Protein AF-A0A645HUM2-F1 (afdb_monomer_lite)

Foldseek 3Di:
DVVVVVVVVVLQVLLCVVLVHPVSSVVQCVVLVHPVRSLLVSQCVPVNDVRSVVSVCVVVVVVVVVVVVVLVVVLVVVCVVVVNDPPDVVSSCVSSVVSVVVVVVCVPDDVVVVVLVVVLVVLVVLLVVLLVQLLVCLLVVHPSCVSLVVSLVSQLVSQLCQCCPPVHVVDDPVPSNVVSNVRSVVSSVVSVVVSVVSVVVVVVVVVVVVVVVVVVVVD

Secondary structure (DSSP, 8-state):
-HHHHHHHHHHHHHHHHHTSSHHHHHHHHHHTTSHHHHHHHHHHHHHHHHHHHHHHHHHHHHHHHHHHHHHHHHHHHHHHHTT---SSHHHHHHHHHHHHHHHHHHTTS-HHHHHHHHHHHHHHHHHHHHHHHHHHHHHTTS-THHHHHHHHHHHHHHHHHHHHSTTTT---HHHHHHHHHHHHHHHHHHHHHHHHHHHHHHHHHHHHHHHHHHHHTT-

Sequence (219 aa):
MVSEGIIALIWAAAGVAFYKSTGGLQEAIKTFGGQGGVVYDICSTLLGKAGAVIAMIGVIACPISSADTAYRSARLTIADAIKLDQKPIKNRLIITIPLLGIGAALTQVDVTVIWRYFSWSNQTLAMISLWVAAVYLSSKKGKYFIAAIPATFMSAVSCTYILMAPEGFKLSAAISYPVGIIFAIACFAAFMLVGRKREVANEETPQYAKNNNSKAAAQ

Organism: NCBI:txid1076179

Structure (mmCIF, N/CA/C/O backbone):
data_AF-A0A645HUM2-F1
#
_entry.id   AF-A0A645HUM2-F1
#
loop_
_atom_site.group_PDB
_atom_site.id
_atom_site.type_symbol
_atom_site.label_atom_id
_atom_site.label_alt_id
_atom_site.label_comp_id
_atom_site.label_asym_id
_atom_site.label_entity_id
_atom_site.label_seq_id
_atom_site.pdbx_PDB_ins_code
_atom_site.Cartn_x
_atom_site.Cartn_y
_atom_site.Cartn_z
_atom_site.occupancy
_atom_site.B_iso_or_equiv
_atom_site.auth_seq_id
_atom_site.auth_comp_id
_atom_site.auth_asym_id
_atom_site.auth_atom_id
_atom_site.pdbx_PDB_model_num
ATOM 1 N N . MET A 1 1 ? -0.563 11.096 0.465 1.00 60.28 1 MET A N 1
ATOM 2 C CA . MET A 1 1 ? -1.505 10.375 -0.420 1.00 60.28 1 MET A CA 1
ATOM 3 C C . MET A 1 1 ? -2.057 11.244 -1.548 1.00 60.28 1 MET A C 1
ATOM 5 O O . MET A 1 1 ? -1.711 10.969 -2.685 1.00 60.28 1 MET A O 1
ATOM 9 N N . VAL A 1 2 ? -2.833 12.315 -1.305 1.00 68.00 2 VAL A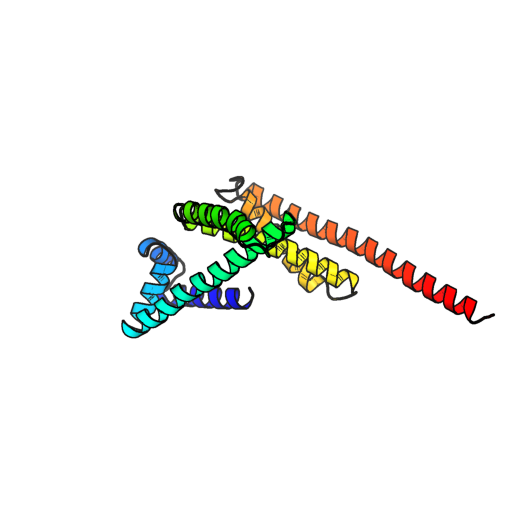 N 1
ATOM 10 C CA . VAL A 1 2 ? -3.344 13.163 -2.417 1.00 68.00 2 VAL A CA 1
ATOM 11 C C . VAL A 1 2 ? -2.206 13.839 -3.199 1.00 68.00 2 VAL A C 1
ATOM 13 O O . VAL A 1 2 ? -2.156 13.727 -4.420 1.00 68.00 2 VAL A O 1
ATOM 16 N N . SER A 1 3 ? -1.239 14.455 -2.511 1.00 72.12 3 SER A N 1
ATOM 17 C CA . SER A 1 3 ? -0.076 15.083 -3.161 1.00 72.12 3 SER A CA 1
ATOM 18 C C . SER A 1 3 ? 0.808 14.080 -3.910 1.00 72.12 3 SER A C 1
ATOM 20 O O . SER A 1 3 ? 1.307 14.388 -4.984 1.00 72.12 3 SER A O 1
ATOM 22 N N . GLU A 1 4 ? 0.959 12.861 -3.388 1.00 70.50 4 GLU A N 1
ATOM 23 C CA . GLU A 1 4 ? 1.708 11.782 -4.053 1.00 70.50 4 GLU A CA 1
ATOM 24 C C . GLU A 1 4 ? 1.005 11.324 -5.334 1.00 70.50 4 GLU A C 1
ATOM 26 O O . GLU A 1 4 ? 1.668 11.087 -6.337 1.00 70.50 4 GLU A O 1
ATOM 31 N N . GLY A 1 5 ? -0.332 11.263 -5.330 1.00 76.94 5 GLY A N 1
ATOM 32 C CA . GLY A 1 5 ? -1.122 10.977 -6.527 1.00 76.94 5 GLY A CA 1
ATOM 33 C C . GLY A 1 5 ? -0.941 12.042 -7.610 1.00 76.94 5 GLY A C 1
ATOM 34 O O . GLY A 1 5 ? -0.736 11.705 -8.771 1.00 76.94 5 GLY A O 1
ATOM 35 N N . ILE A 1 6 ? -0.932 13.323 -7.232 1.00 85.56 6 ILE A N 1
ATOM 36 C CA . ILE A 1 6 ? -0.661 14.427 -8.167 1.00 85.56 6 ILE A CA 1
ATOM 37 C C . ILE A 1 6 ? 0.760 14.315 -8.737 1.00 85.56 6 ILE A C 1
ATOM 39 O O . ILE A 1 6 ? 0.939 14.389 -9.950 1.00 85.56 6 ILE A O 1
ATOM 43 N N . ILE A 1 7 ? 1.762 14.076 -7.886 1.00 84.50 7 ILE A N 1
ATOM 44 C CA . ILE A 1 7 ? 3.157 13.893 -8.316 1.00 84.50 7 ILE A CA 1
ATOM 45 C C . ILE A 1 7 ? 3.283 12.690 -9.264 1.00 84.50 7 ILE A C 1
ATOM 47 O O . ILE A 1 7 ? 3.953 12.793 -10.290 1.00 84.50 7 ILE A O 1
ATOM 51 N N . ALA A 1 8 ? 2.608 11.575 -8.975 1.00 85.88 8 ALA A N 1
ATOM 52 C CA . ALA A 1 8 ? 2.603 10.395 -9.836 1.00 85.88 8 ALA A CA 1
ATOM 53 C C . ALA A 1 8 ? 1.979 10.681 -11.212 1.00 85.88 8 ALA A C 1
ATOM 55 O O . ALA A 1 8 ? 2.523 10.249 -12.227 1.00 85.88 8 ALA A O 1
ATOM 56 N N . LEU A 1 9 ? 0.880 11.442 -11.263 1.00 88.75 9 LEU A N 1
ATOM 57 C CA . LEU A 1 9 ? 0.255 11.860 -12.523 1.00 88.75 9 LEU A CA 1
ATOM 58 C C . LEU A 1 9 ? 1.168 12.784 -13.337 1.00 88.75 9 LEU A C 1
ATOM 60 O O . LEU A 1 9 ? 1.261 12.620 -14.551 1.00 88.75 9 LEU A O 1
ATOM 64 N N . ILE A 1 10 ? 1.883 13.705 -12.683 1.00 89.62 10 ILE A N 1
ATOM 65 C CA . ILE A 1 10 ? 2.876 14.569 -13.340 1.00 89.62 10 ILE A CA 1
ATOM 66 C C . ILE A 1 10 ? 4.006 13.726 -13.941 1.00 89.62 10 ILE A C 1
ATOM 68 O O . ILE A 1 10 ? 4.356 13.920 -15.102 1.00 89.62 10 ILE A O 1
ATOM 72 N N . TRP A 1 11 ? 4.542 12.756 -13.195 1.00 87.19 11 TRP A N 1
ATOM 73 C CA . TRP A 1 11 ? 5.589 11.857 -13.692 1.00 87.19 11 TRP A CA 1
ATOM 74 C C . TRP A 1 11 ? 5.117 10.967 -14.840 1.00 87.19 11 TRP A C 1
ATOM 76 O O . TRP A 1 11 ? 5.845 10.783 -15.814 1.00 87.19 11 TRP A O 1
ATOM 86 N N . ALA A 1 12 ? 3.891 10.448 -14.763 1.00 87.88 12 ALA A N 1
ATOM 87 C CA . ALA A 1 12 ? 3.297 9.686 -15.853 1.00 87.88 12 ALA A CA 1
ATOM 88 C C . ALA A 1 12 ? 3.143 10.550 -17.115 1.00 87.88 12 ALA A C 1
ATOM 90 O O . ALA A 1 12 ? 3.530 10.123 -18.201 1.00 87.88 12 ALA A O 1
ATOM 91 N N . ALA A 1 13 ? 2.646 11.783 -16.973 1.00 88.75 13 ALA A N 1
ATOM 92 C CA . ALA A 1 13 ? 2.516 12.724 -18.081 1.00 88.75 13 ALA A CA 1
ATOM 93 C C . ALA A 1 13 ? 3.879 13.098 -18.684 1.00 88.75 13 ALA A C 1
ATOM 95 O O . ALA A 1 13 ? 4.027 13.082 -19.904 1.00 88.75 13 ALA A O 1
ATOM 96 N N . ALA A 1 14 ? 4.886 13.363 -17.846 1.00 86.81 14 ALA A N 1
ATOM 97 C CA . ALA A 1 14 ? 6.249 13.651 -18.286 1.00 86.81 14 ALA A CA 1
ATOM 98 C C . ALA A 1 14 ? 6.851 12.476 -19.068 1.00 86.81 14 ALA A C 1
ATOM 100 O O . ALA A 1 14 ? 7.391 12.678 -20.153 1.00 86.81 14 ALA A O 1
ATOM 101 N N . GLY A 1 15 ? 6.696 11.246 -18.569 1.00 87.88 15 GLY A N 1
ATOM 102 C CA . GLY A 1 15 ? 7.156 10.043 -19.259 1.00 87.88 15 GLY A CA 1
ATOM 103 C C . GLY A 1 15 ? 6.473 9.840 -20.613 1.00 87.88 15 GLY A C 1
ATOM 104 O O . GLY A 1 15 ? 7.145 9.617 -21.616 1.00 87.88 15 GLY A O 1
ATOM 105 N N . VAL A 1 16 ? 5.145 9.969 -20.680 1.00 89.19 16 VAL A N 1
ATOM 106 C CA . VAL A 1 16 ? 4.401 9.814 -21.945 1.00 89.19 16 VAL A CA 1
ATOM 107 C C . VAL A 1 16 ? 4.754 10.915 -22.949 1.00 89.19 16 VAL A C 1
ATOM 109 O O . VAL A 1 16 ? 4.883 10.628 -24.137 1.00 89.19 16 VAL A O 1
ATOM 112 N N . ALA A 1 17 ? 4.950 12.154 -22.492 1.00 89.00 17 ALA A N 1
ATOM 113 C CA . ALA A 1 17 ? 5.377 13.257 -23.350 1.00 89.00 17 ALA A CA 1
ATOM 114 C C . ALA A 1 17 ? 6.806 13.052 -23.881 1.00 89.00 17 ALA A C 1
ATOM 116 O O . ALA A 1 17 ? 7.058 13.265 -25.066 1.00 89.00 17 ALA A O 1
ATOM 117 N N . PHE A 1 18 ? 7.725 12.590 -23.028 1.00 89.75 18 PHE A N 1
ATOM 118 C CA . PHE A 1 18 ? 9.126 12.362 -23.383 1.00 89.75 18 PHE A CA 1
ATOM 119 C C . PHE A 1 18 ? 9.294 11.187 -24.360 1.00 89.75 18 PHE A C 1
ATOM 121 O O . PHE A 1 18 ? 9.953 11.327 -25.390 1.00 89.75 18 PHE A O 1
ATOM 128 N N . TYR A 1 19 ? 8.623 10.058 -24.107 1.00 91.00 19 TYR A N 1
ATOM 129 C CA . TYR A 1 19 ? 8.674 8.867 -24.971 1.00 91.00 19 TYR A CA 1
ATOM 130 C C . TYR A 1 19 ? 7.580 8.831 -26.052 1.00 91.00 19 TYR A C 1
ATOM 132 O O . TYR A 1 19 ? 7.379 7.804 -26.703 1.00 91.00 19 TYR A O 1
ATOM 140 N N . LYS A 1 20 ? 6.874 9.950 -26.267 1.00 87.69 20 LYS A N 1
ATOM 141 C CA . LYS A 1 20 ? 5.877 10.198 -27.332 1.00 87.69 20 LYS A CA 1
ATOM 142 C C . LYS A 1 20 ? 4.639 9.291 -27.348 1.00 87.69 20 LYS A C 1
ATOM 144 O O . LYS A 1 20 ? 3.746 9.504 -28.164 1.00 87.69 20 LYS A O 1
ATOM 149 N N . SER A 1 21 ? 4.564 8.275 -26.496 1.00 87.50 21 SER A N 1
ATOM 150 C CA . SER A 1 21 ? 3.409 7.389 -26.368 1.00 87.50 21 SER A CA 1
ATOM 151 C C . SER A 1 21 ? 3.453 6.604 -25.059 1.00 87.50 21 SER A C 1
ATOM 153 O O . SER A 1 21 ? 4.497 6.467 -24.417 1.00 87.50 21 SER A O 1
ATOM 155 N N . THR A 1 22 ? 2.311 6.033 -24.680 1.00 84.50 22 THR A N 1
ATOM 156 C CA . THR A 1 22 ? 2.220 5.087 -23.559 1.00 84.50 22 THR A CA 1
ATOM 157 C C . THR A 1 22 ? 3.032 3.816 -23.816 1.00 84.50 22 THR A C 1
ATOM 159 O O . THR A 1 22 ? 3.675 3.312 -22.898 1.00 84.50 22 THR A O 1
ATOM 162 N N . GLY A 1 23 ? 3.059 3.336 -25.066 1.00 88.06 23 GLY A N 1
ATOM 163 C CA . GLY A 1 23 ? 3.887 2.201 -25.483 1.00 88.06 23 GLY A CA 1
ATOM 164 C C . GLY A 1 23 ? 5.382 2.490 -25.343 1.00 88.06 23 GLY A C 1
ATOM 165 O O . GLY A 1 23 ? 6.102 1.689 -24.755 1.00 88.06 23 GLY A O 1
ATOM 166 N N . GLY A 1 24 ? 5.822 3.676 -25.776 1.00 88.25 24 GLY A N 1
ATOM 167 C CA . GLY A 1 24 ? 7.211 4.123 -25.647 1.00 88.25 24 GLY A CA 1
ATOM 168 C C . GLY A 1 24 ? 7.668 4.224 -24.191 1.00 88.25 24 GLY A C 1
ATOM 169 O O . GLY A 1 24 ? 8.758 3.771 -23.858 1.00 88.25 24 GLY A O 1
ATOM 170 N N . LEU A 1 25 ? 6.811 4.727 -23.293 1.00 87.44 25 LEU A N 1
ATOM 171 C CA . LEU A 1 25 ? 7.101 4.725 -21.855 1.00 87.44 25 LEU A CA 1
ATOM 172 C C . LEU A 1 25 ? 7.223 3.297 -21.304 1.00 87.44 25 LEU A C 1
ATOM 174 O O . LEU A 1 25 ? 8.112 3.011 -20.505 1.00 87.44 25 LEU A O 1
ATOM 178 N N . GLN A 1 26 ? 6.338 2.387 -21.713 1.00 87.12 26 GLN A N 1
ATOM 179 C CA . GLN A 1 26 ? 6.375 1.006 -21.235 1.00 87.12 26 GLN A CA 1
ATOM 180 C C . GLN A 1 26 ? 7.615 0.250 -21.730 1.00 87.12 26 GLN A C 1
ATOM 182 O O . GLN A 1 26 ? 8.159 -0.578 -20.997 1.00 87.12 26 GLN A O 1
ATOM 187 N N . GLU A 1 27 ? 8.078 0.544 -22.942 1.00 89.94 27 GLU A N 1
ATOM 188 C CA . GLU A 1 27 ? 9.338 0.034 -23.475 1.00 89.94 27 GLU A CA 1
ATOM 189 C C . GLU A 1 27 ? 10.539 0.616 -22.726 1.00 89.94 27 GLU A C 1
ATOM 191 O O . GLU A 1 27 ? 11.386 -0.144 -22.264 1.00 89.94 27 GLU A O 1
ATOM 196 N N . ALA A 1 28 ? 10.555 1.927 -22.472 1.00 88.00 28 ALA A N 1
ATOM 197 C CA . ALA A 1 28 ? 11.591 2.572 -21.669 1.00 88.00 28 ALA A CA 1
ATOM 198 C C . ALA A 1 28 ? 11.697 1.964 -20.259 1.00 88.00 28 ALA A C 1
ATOM 200 O O . ALA A 1 28 ? 12.795 1.656 -19.803 1.00 88.00 28 ALA A O 1
ATOM 201 N N . ILE A 1 29 ? 10.571 1.698 -19.585 1.00 87.94 29 ILE A N 1
ATOM 202 C CA . ILE A 1 29 ? 10.566 1.033 -18.268 1.00 87.94 29 ILE A CA 1
ATOM 203 C C . ILE A 1 29 ? 11.246 -0.342 -18.332 1.00 87.94 29 ILE A C 1
ATOM 205 O O . ILE A 1 29 ? 11.947 -0.710 -17.390 1.00 87.94 29 ILE A O 1
ATOM 209 N N . LYS A 1 30 ? 11.067 -1.102 -19.418 1.00 86.38 30 LYS A N 1
ATOM 210 C CA . LYS A 1 30 ? 11.739 -2.399 -19.595 1.00 86.38 30 LYS A CA 1
ATOM 211 C C . LYS A 1 30 ? 13.231 -2.222 -19.868 1.00 86.38 30 LYS A C 1
ATOM 213 O O . LYS A 1 30 ? 14.039 -2.882 -19.225 1.00 86.38 30 LYS A O 1
ATOM 218 N N . THR A 1 31 ? 13.586 -1.320 -20.780 1.00 88.69 31 THR A N 1
ATOM 219 C CA . THR A 1 31 ? 14.973 -1.076 -21.203 1.00 88.69 31 THR A CA 1
ATOM 220 C C . THR A 1 31 ? 15.836 -0.532 -20.068 1.00 88.69 31 THR A C 1
ATOM 222 O O . THR A 1 31 ? 16.968 -0.970 -19.891 1.00 88.69 31 THR A O 1
ATOM 225 N N . PHE A 1 32 ? 15.295 0.380 -19.258 1.00 85.75 32 PHE A N 1
ATOM 226 C CA . PHE A 1 32 ? 16.015 1.016 -18.152 1.00 85.75 32 PHE A CA 1
ATOM 227 C C . PHE A 1 32 ? 15.854 0.289 -16.806 1.00 85.75 32 PHE A C 1
ATOM 229 O O . PHE A 1 32 ? 16.210 0.836 -15.764 1.00 85.75 32 PHE A O 1
ATOM 236 N N . GLY A 1 33 ? 15.327 -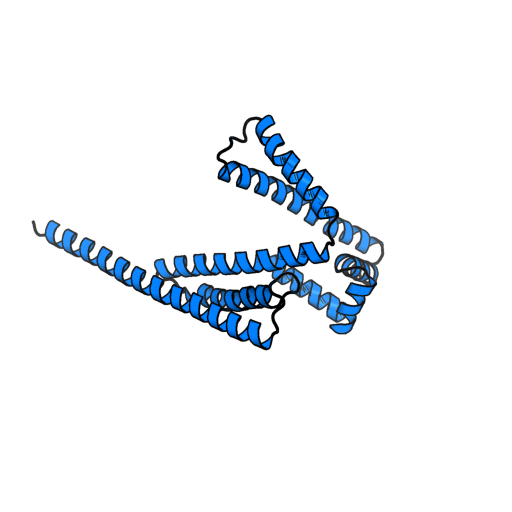0.941 -16.799 1.00 80.44 33 GLY A N 1
ATOM 237 C CA . GLY A 1 33 ? 15.269 -1.773 -15.592 1.00 80.44 33 GLY A CA 1
ATOM 238 C C . GLY A 1 33 ? 14.320 -1.256 -14.505 1.00 80.44 33 GLY A C 1
ATOM 239 O O . GLY A 1 33 ? 14.534 -1.516 -13.323 1.00 80.44 33 GLY A O 1
ATOM 240 N N . GLY A 1 34 ? 13.271 -0.521 -14.882 1.00 83.25 34 GLY A N 1
ATOM 241 C CA . GLY A 1 34 ? 12.232 -0.032 -13.977 1.00 83.25 34 GLY A CA 1
ATOM 242 C C . GLY A 1 34 ? 12.054 1.486 -13.980 1.00 83.25 34 GLY 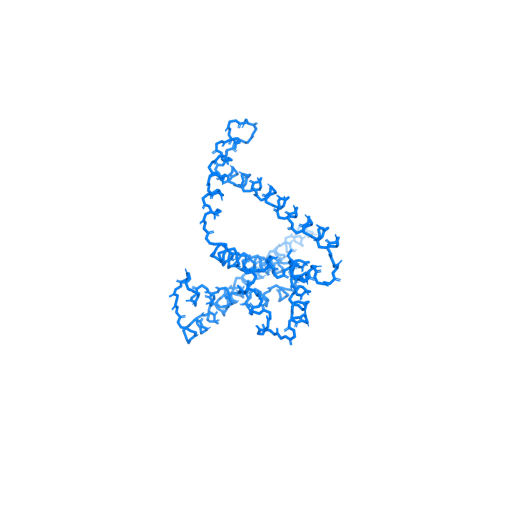A C 1
ATOM 243 O O . GLY A 1 34 ? 12.672 2.230 -14.740 1.00 83.25 34 GLY A O 1
ATOM 244 N N . GLN A 1 35 ? 11.177 1.965 -13.095 1.00 82.88 35 GLN A N 1
ATOM 245 C CA . GLN A 1 35 ? 10.806 3.384 -13.015 1.00 82.88 35 GLN A CA 1
ATOM 246 C C . GLN A 1 35 ? 11.999 4.279 -12.646 1.00 82.88 35 GLN A C 1
ATOM 248 O O . GLN A 1 35 ? 12.111 5.386 -13.163 1.00 82.88 35 GLN A O 1
ATOM 253 N N . GLY A 1 36 ? 12.909 3.799 -11.789 1.00 82.62 36 GLY A N 1
ATOM 254 C CA . GLY A 1 36 ? 14.091 4.561 -11.372 1.00 82.62 36 GLY A CA 1
ATOM 255 C C . GLY A 1 36 ? 15.055 4.861 -12.524 1.00 82.62 36 GLY A C 1
ATOM 256 O O . GLY A 1 36 ? 15.571 5.973 -12.612 1.00 82.62 36 GLY A O 1
ATOM 257 N N . GLY A 1 37 ? 15.249 3.910 -13.443 1.00 84.81 37 GLY A N 1
ATOM 258 C CA . GLY A 1 37 ? 16.093 4.118 -14.620 1.00 84.81 37 GLY A CA 1
ATOM 259 C C . GLY A 1 37 ? 15.475 5.094 -15.622 1.00 84.81 37 GLY A C 1
ATOM 260 O O . GLY A 1 37 ? 16.177 5.942 -16.161 1.00 84.81 37 GLY A O 1
ATOM 261 N N . VAL A 1 38 ? 14.150 5.056 -15.790 1.00 88.56 38 VAL A N 1
ATOM 262 C CA . VAL A 1 38 ? 13.416 6.044 -16.600 1.00 88.56 38 VAL A CA 1
ATOM 263 C C . VAL A 1 38 ? 13.532 7.454 -16.016 1.00 88.56 38 VAL A C 1
ATOM 265 O O . VAL A 1 38 ? 13.753 8.414 -16.748 1.00 88.56 38 VAL A O 1
ATOM 268 N N . VAL A 1 39 ? 13.422 7.593 -14.692 1.00 86.94 39 VAL A N 1
ATOM 269 C CA . VAL A 1 39 ? 13.629 8.880 -14.009 1.00 86.94 39 VAL A CA 1
ATOM 270 C C . VAL A 1 39 ? 15.039 9.408 -14.278 1.00 86.94 39 VAL A C 1
ATOM 272 O O . VAL A 1 39 ? 15.196 10.578 -14.621 1.00 86.94 39 VAL A O 1
ATOM 275 N N . TYR A 1 40 ? 16.055 8.547 -14.176 1.00 87.19 40 TYR A N 1
ATOM 276 C CA . TYR A 1 40 ? 17.436 8.921 -14.473 1.00 87.19 40 TYR A CA 1
ATOM 277 C C . TYR A 1 40 ? 17.616 9.381 -15.927 1.00 87.19 40 TYR A C 1
ATOM 279 O O . TYR A 1 40 ? 18.206 10.437 -16.160 1.00 87.19 40 TYR A O 1
ATOM 287 N N . ASP A 1 41 ? 17.072 8.636 -16.892 1.00 89.06 41 ASP A N 1
ATOM 288 C CA . ASP A 1 41 ? 17.145 8.956 -18.322 1.00 89.06 41 ASP A CA 1
ATOM 289 C C . ASP A 1 41 ? 16.519 10.325 -18.635 1.00 89.06 41 ASP A C 1
ATOM 291 O O . ASP A 1 41 ? 17.187 11.212 -19.181 1.00 89.06 41 ASP A O 1
ATOM 295 N N . ILE A 1 42 ? 15.284 10.548 -18.171 1.00 89.06 42 ILE A N 1
ATOM 296 C CA . ILE A 1 42 ? 14.565 11.820 -18.325 1.00 89.06 42 ILE A CA 1
ATOM 297 C C . ILE A 1 42 ? 15.359 12.969 -17.690 1.00 89.06 42 ILE A C 1
ATOM 299 O O . ILE A 1 42 ? 15.551 14.013 -18.318 1.00 89.06 42 ILE A O 1
ATOM 303 N N . CYS A 1 43 ? 15.856 12.796 -16.460 1.00 87.88 43 CYS A N 1
ATOM 304 C CA . CYS A 1 43 ? 16.619 13.837 -15.772 1.00 87.88 43 CYS A CA 1
ATOM 305 C C . CYS A 1 43 ? 17.950 14.147 -16.471 1.00 87.88 43 CYS A C 1
ATOM 307 O O . CYS A 1 43 ? 18.325 15.315 -16.578 1.00 87.88 43 CYS A O 1
ATOM 309 N N . SER A 1 44 ? 18.650 13.125 -16.966 1.00 87.25 44 SER A N 1
ATOM 310 C CA . SER A 1 44 ? 19.924 13.278 -17.676 1.00 87.25 44 SER A CA 1
ATOM 311 C C . SER A 1 44 ? 19.772 13.981 -19.022 1.00 87.25 44 SER A C 1
ATOM 313 O O . SER A 1 44 ? 20.599 14.830 -19.359 1.00 87.25 44 SER A O 1
ATOM 315 N N . THR A 1 45 ? 18.684 13.700 -19.741 1.00 88.25 45 THR A N 1
ATOM 316 C CA . THR A 1 45 ? 18.416 14.287 -21.057 1.00 88.25 45 THR A CA 1
ATOM 317 C C . THR A 1 45 ? 17.869 15.709 -20.950 1.00 88.25 45 THR A C 1
ATOM 319 O O . THR A 1 45 ? 18.278 16.575 -21.718 1.00 88.25 45 THR A O 1
ATOM 322 N N . LEU A 1 46 ? 16.971 15.980 -19.994 1.00 87.38 46 LEU A N 1
ATOM 323 C CA . LEU A 1 46 ? 16.328 17.295 -19.870 1.00 87.38 46 LEU A CA 1
ATOM 324 C C . LEU A 1 46 ? 17.156 18.316 -19.083 1.00 87.38 46 LEU A C 1
ATOM 326 O O . LEU A 1 46 ? 17.182 19.484 -19.461 1.00 87.38 46 LEU A O 1
ATOM 330 N N . LEU A 1 47 ? 17.808 17.910 -17.986 1.00 85.44 47 LEU A N 1
ATOM 331 C CA . LEU A 1 47 ? 18.548 18.836 -17.115 1.00 85.44 47 LEU A CA 1
ATOM 332 C C . LEU A 1 47 ? 20.074 18.777 -17.304 1.00 85.44 47 LEU A C 1
ATOM 334 O O . LEU A 1 47 ? 20.810 19.535 -16.666 1.00 85.44 47 LEU A O 1
ATOM 338 N N . GLY A 1 48 ? 20.569 17.871 -18.150 1.00 85.75 48 GLY A N 1
ATOM 339 C CA . GLY A 1 48 ? 21.997 17.617 -18.315 1.00 85.75 48 GLY A CA 1
ATOM 340 C C . GLY A 1 48 ? 22.646 16.985 -17.076 1.00 85.75 48 GLY A C 1
ATOM 341 O O . GLY A 1 48 ? 22.003 16.682 -16.069 1.00 85.75 48 GLY A O 1
ATOM 342 N N . LYS A 1 49 ? 23.970 16.788 -17.129 1.00 83.56 49 LYS A N 1
ATOM 343 C CA . LYS A 1 49 ? 24.719 16.038 -16.099 1.00 83.56 49 LYS A CA 1
ATOM 344 C C . LYS A 1 49 ? 24.591 16.635 -14.692 1.00 83.56 49 LYS A C 1
ATOM 346 O O . LYS A 1 49 ? 24.395 15.894 -13.736 1.00 83.56 49 LYS A O 1
ATOM 351 N N . ALA A 1 50 ? 24.686 17.960 -14.561 1.00 84.69 50 ALA A N 1
ATOM 352 C CA . ALA A 1 50 ? 24.621 18.626 -13.2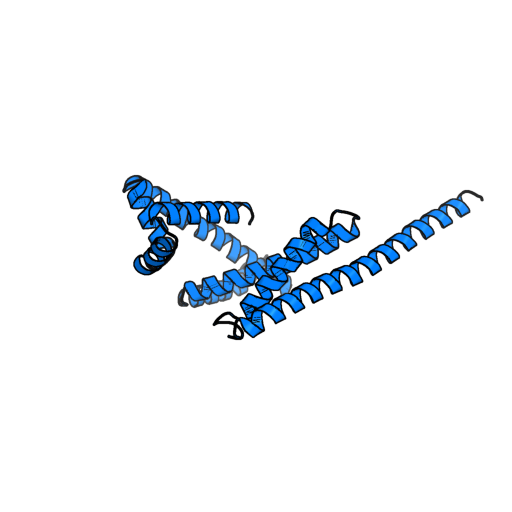60 1.00 84.69 50 ALA A CA 1
ATOM 353 C C . ALA A 1 50 ? 23.218 18.538 -12.631 1.00 84.69 50 ALA A C 1
ATOM 355 O O . ALA A 1 50 ? 23.091 18.226 -11.447 1.00 84.69 50 ALA A O 1
ATOM 356 N N . GLY A 1 51 ? 22.162 18.748 -13.423 1.00 83.31 51 GLY A N 1
ATOM 357 C CA . GLY A 1 51 ? 20.789 18.657 -12.931 1.00 83.31 51 GLY A CA 1
ATOM 358 C C . GLY A 1 51 ? 20.356 17.226 -12.610 1.00 83.31 51 GLY A C 1
ATOM 359 O O . GLY A 1 51 ? 19.638 17.016 -11.634 1.00 83.31 51 GLY A O 1
ATOM 360 N N . ALA A 1 52 ? 20.860 16.231 -13.347 1.00 85.56 52 ALA A N 1
ATOM 361 C CA . ALA A 1 52 ? 20.622 14.823 -13.039 1.00 85.56 52 ALA A CA 1
ATOM 362 C C . ALA A 1 52 ? 21.198 14.413 -11.678 1.00 85.56 52 ALA A C 1
ATOM 364 O O . ALA A 1 52 ? 20.522 13.730 -10.915 1.00 85.56 52 ALA A O 1
ATOM 365 N N . VAL A 1 53 ? 22.407 14.868 -11.327 1.00 87.56 53 VAL A N 1
ATOM 366 C CA . VAL A 1 53 ? 23.008 14.578 -10.011 1.00 87.56 53 VAL A CA 1
ATOM 367 C C . VAL A 1 53 ? 22.140 15.130 -8.881 1.00 87.56 53 VAL A C 1
ATOM 369 O O . VAL A 1 53 ? 21.830 14.408 -7.934 1.00 87.56 53 VAL A O 1
ATOM 372 N N . ILE A 1 54 ? 21.692 16.383 -9.000 1.00 87.06 54 ILE A N 1
ATOM 373 C CA . ILE A 1 54 ? 20.836 17.021 -7.990 1.00 87.06 54 ILE A CA 1
ATOM 374 C C . ILE A 1 54 ? 19.490 16.289 -7.878 1.00 87.06 54 ILE A C 1
ATOM 376 O O . ILE A 1 54 ? 19.038 15.999 -6.768 1.00 87.06 54 ILE A O 1
ATOM 380 N N . ALA A 1 55 ? 18.872 15.932 -9.008 1.00 85.88 55 ALA A N 1
ATOM 381 C CA . ALA A 1 55 ? 17.617 15.185 -9.028 1.00 85.88 55 ALA A CA 1
ATOM 382 C C . ALA A 1 55 ? 17.756 13.809 -8.358 1.00 85.88 55 ALA A C 1
ATOM 384 O O . ALA A 1 55 ? 16.920 13.435 -7.534 1.00 85.88 55 ALA A O 1
ATOM 385 N N . MET A 1 56 ? 18.841 13.082 -8.640 1.00 86.50 56 MET A N 1
ATOM 386 C CA . MET A 1 56 ? 19.075 11.756 -8.067 1.00 86.50 56 MET A CA 1
ATOM 387 C C . MET A 1 56 ? 19.327 11.789 -6.561 1.00 86.50 56 MET A C 1
ATOM 389 O O . MET A 1 56 ? 18.850 10.900 -5.857 1.00 86.50 56 MET A O 1
ATOM 393 N N . ILE A 1 57 ? 19.995 12.824 -6.039 1.00 88.50 57 ILE A N 1
ATOM 394 C CA . ILE A 1 57 ? 20.128 13.011 -4.585 1.00 88.50 57 ILE A CA 1
ATOM 395 C C . ILE A 1 57 ? 18.740 13.098 -3.938 1.00 88.50 57 ILE A C 1
ATOM 397 O O . ILE A 1 57 ? 18.488 12.419 -2.945 1.00 88.50 57 ILE A O 1
ATOM 401 N N . GLY A 1 58 ? 17.817 13.869 -4.522 1.00 83.12 58 GLY A N 1
ATOM 402 C CA . GLY A 1 58 ? 16.443 13.981 -4.021 1.00 83.12 58 GLY A CA 1
ATOM 403 C C . GLY A 1 58 ? 15.660 12.666 -4.101 1.00 83.12 58 GLY A C 1
ATOM 404 O O . GLY A 1 58 ? 15.028 12.260 -3.123 1.00 83.12 58 GLY A O 1
ATOM 405 N N . VAL A 1 59 ? 15.743 11.976 -5.244 1.00 83.38 59 VAL A N 1
ATOM 406 C CA . VAL A 1 59 ? 15.063 10.690 -5.486 1.00 83.38 59 VAL A CA 1
ATOM 407 C C . VAL A 1 59 ? 15.544 9.601 -4.526 1.00 83.38 59 VAL A C 1
ATOM 409 O O . VAL A 1 59 ? 14.741 8.769 -4.120 1.00 83.38 59 VAL A O 1
ATOM 412 N N . ILE A 1 60 ? 16.819 9.614 -4.128 1.00 84.44 60 ILE A N 1
ATOM 413 C CA . ILE A 1 60 ? 17.394 8.622 -3.205 1.00 84.44 60 ILE A CA 1
ATOM 414 C C . ILE A 1 60 ? 17.169 9.015 -1.738 1.00 84.44 60 ILE A C 1
ATOM 416 O O . ILE A 1 60 ? 16.827 8.164 -0.917 1.00 84.44 60 ILE A O 1
ATOM 420 N N . ALA A 1 61 ? 17.322 10.294 -1.383 1.00 87.62 61 ALA A N 1
ATOM 421 C CA . ALA A 1 61 ? 17.217 10.747 0.005 1.00 87.62 61 ALA A CA 1
ATOM 422 C C . ALA A 1 61 ? 15.797 10.605 0.579 1.00 87.62 61 ALA A C 1
ATOM 424 O O . ALA A 1 61 ? 15.628 10.235 1.744 1.00 87.62 61 ALA A O 1
ATOM 425 N N . CYS A 1 62 ? 14.764 10.873 -0.226 1.00 85.06 62 CYS A N 1
ATOM 426 C CA . CYS A 1 62 ? 13.376 10.850 0.240 1.00 85.06 62 CYS A CA 1
ATOM 427 C C . CYS A 1 62 ? 12.904 9.443 0.684 1.00 85.06 62 CYS A C 1
ATOM 429 O O . CYS A 1 62 ? 12.396 9.320 1.808 1.00 85.06 62 CYS A O 1
ATOM 431 N N . PRO A 1 63 ? 13.123 8.364 -0.097 1.00 82.19 63 PRO A N 1
ATOM 432 C CA . PRO A 1 63 ? 12.842 7.003 0.350 1.00 82.19 63 PRO A CA 1
ATOM 433 C C . PRO A 1 63 ? 13.598 6.606 1.618 1.00 82.19 63 PRO A C 1
ATOM 435 O O . PRO A 1 63 ? 13.020 5.920 2.450 1.00 82.19 63 PRO A O 1
ATOM 438 N N . ILE A 1 64 ? 14.844 7.060 1.814 1.00 87.75 64 ILE A N 1
ATOM 439 C CA . ILE A 1 64 ? 15.623 6.750 3.027 1.00 87.75 64 ILE A CA 1
ATOM 440 C C . ILE A 1 64 ? 14.959 7.353 4.270 1.00 87.75 64 ILE A C 1
ATOM 442 O O . ILE A 1 64 ? 14.745 6.657 5.262 1.00 87.75 64 ILE A O 1
ATOM 446 N N . SER A 1 65 ? 14.584 8.633 4.215 1.00 90.88 65 SER A N 1
ATOM 447 C CA . SER A 1 65 ? 13.917 9.307 5.338 1.00 90.88 65 SER A CA 1
ATOM 448 C C . SER A 1 65 ? 12.529 8.717 5.627 1.00 90.88 65 SER A C 1
ATOM 450 O O . SER A 1 65 ? 12.158 8.493 6.786 1.00 90.88 65 SER A O 1
ATOM 452 N N . SER A 1 66 ? 11.776 8.398 4.572 1.00 86.19 66 SER A N 1
ATOM 453 C CA . SER A 1 66 ? 10.465 7.752 4.695 1.00 86.19 66 SER A CA 1
ATOM 454 C C . SER A 1 66 ? 10.587 6.326 5.240 1.00 86.19 66 SER A C 1
ATOM 456 O O . SER A 1 66 ? 9.770 5.914 6.063 1.00 86.19 66 SER A O 1
ATOM 458 N N . ALA A 1 67 ? 11.633 5.589 4.852 1.00 87.31 67 ALA A N 1
ATOM 459 C CA . ALA A 1 67 ? 11.929 4.262 5.375 1.00 87.31 67 ALA A CA 1
ATOM 460 C C . ALA A 1 67 ? 12.256 4.306 6.872 1.00 87.31 67 ALA A C 1
ATOM 462 O O . ALA A 1 67 ? 11.662 3.540 7.624 1.00 87.31 67 ALA A O 1
ATOM 463 N N . ASP A 1 68 ? 13.116 5.218 7.342 1.00 90.25 68 ASP A N 1
ATOM 464 C CA . ASP A 1 68 ? 13.394 5.365 8.784 1.00 90.25 68 ASP A CA 1
ATOM 465 C C . ASP A 1 68 ? 12.106 5.635 9.583 1.00 90.25 68 ASP A C 1
ATOM 467 O O . ASP A 1 68 ? 11.816 4.970 10.586 1.00 90.25 68 ASP A O 1
ATOM 471 N N . THR A 1 69 ? 11.260 6.527 9.059 1.00 90.56 69 THR A N 1
ATOM 472 C CA . THR A 1 69 ? 9.942 6.823 9.638 1.00 90.56 69 THR A CA 1
ATOM 473 C C . THR A 1 69 ? 9.041 5.583 9.668 1.00 90.56 69 THR A C 1
ATOM 475 O O . THR A 1 69 ? 8.351 5.343 10.667 1.00 90.56 69 THR A O 1
ATOM 478 N N . ALA A 1 70 ? 9.069 4.759 8.618 1.00 90.38 70 ALA A N 1
ATOM 479 C CA . ALA A 1 70 ? 8.304 3.520 8.531 1.00 90.38 70 ALA A CA 1
ATOM 480 C C . ALA A 1 70 ? 8.811 2.452 9.513 1.00 90.38 70 ALA A C 1
ATOM 482 O O . ALA A 1 70 ? 8.004 1.886 10.246 1.00 90.38 70 ALA A O 1
ATOM 483 N N . TYR A 1 71 ? 10.126 2.221 9.612 1.00 92.38 71 TYR A N 1
ATOM 484 C CA . TYR A 1 71 ? 10.713 1.271 10.571 1.00 92.38 71 TYR A CA 1
ATOM 485 C C . TYR A 1 71 ? 10.424 1.672 12.015 1.00 92.38 71 TYR A C 1
ATOM 487 O O . TYR A 1 71 ? 10.098 0.829 12.857 1.00 92.38 71 TYR A O 1
ATOM 495 N N . ARG A 1 72 ? 10.496 2.972 12.316 1.00 90.81 72 ARG A N 1
ATOM 496 C CA . ARG A 1 72 ? 10.129 3.492 13.633 1.00 90.81 72 ARG A CA 1
ATOM 497 C C . ARG A 1 72 ? 8.648 3.274 13.926 1.00 90.81 72 ARG A C 1
ATOM 499 O O . ARG A 1 72 ? 8.330 2.791 15.012 1.00 90.81 72 ARG A O 1
ATOM 506 N N . SER A 1 73 ? 7.771 3.616 12.985 1.00 92.19 73 SER A N 1
ATOM 507 C CA . SER A 1 73 ? 6.322 3.431 13.131 1.00 92.19 73 SER A CA 1
ATOM 508 C C . SER A 1 73 ? 5.969 1.957 13.311 1.00 92.19 73 SER A C 1
ATOM 510 O O . SER A 1 73 ? 5.290 1.615 14.270 1.00 92.19 73 SER A O 1
ATOM 512 N N . ALA A 1 74 ? 6.525 1.070 12.482 1.00 93.38 74 ALA A N 1
ATOM 513 C CA . ALA A 1 74 ? 6.319 -0.372 12.571 1.00 93.38 74 ALA A CA 1
ATOM 514 C C . ALA A 1 74 ? 6.752 -0.931 13.931 1.00 93.38 74 ALA A C 1
ATOM 516 O O . ALA A 1 74 ? 5.999 -1.677 14.555 1.00 93.38 74 ALA A O 1
ATOM 517 N N . ARG A 1 75 ? 7.923 -0.522 14.445 1.00 93.38 75 ARG A N 1
ATOM 518 C CA . ARG A 1 75 ? 8.366 -0.922 15.789 1.00 93.38 75 ARG A CA 1
ATOM 519 C C . ARG A 1 75 ? 7.358 -0.517 16.862 1.00 93.38 75 ARG A C 1
ATOM 521 O O . ARG A 1 75 ? 7.054 -1.333 17.725 1.00 93.38 75 ARG A O 1
ATOM 528 N N . LEU A 1 76 ? 6.883 0.729 16.831 1.00 91.88 76 LEU A N 1
ATOM 529 C CA . LEU A 1 76 ? 5.933 1.240 17.823 1.00 91.88 76 LEU A CA 1
ATOM 530 C C . LEU A 1 76 ? 4.580 0.527 17.718 1.00 91.88 76 LEU A C 1
ATOM 532 O O . LEU A 1 76 ? 4.082 0.048 18.726 1.00 91.88 76 LEU A O 1
ATOM 536 N N . THR A 1 77 ? 4.049 0.338 16.508 1.00 92.75 77 THR A N 1
ATOM 537 C CA . THR A 1 77 ? 2.796 -0.399 16.287 1.00 92.75 77 THR A CA 1
ATOM 538 C C . THR A 1 77 ? 2.878 -1.841 16.783 1.00 92.75 77 THR A C 1
ATOM 540 O O . THR A 1 77 ? 1.950 -2.316 17.434 1.00 92.75 77 THR A O 1
ATOM 543 N N . ILE A 1 78 ? 3.987 -2.541 16.518 1.00 92.69 78 ILE A N 1
ATOM 544 C CA . ILE A 1 78 ? 4.198 -3.905 17.024 1.00 92.69 78 ILE A CA 1
ATOM 545 C C . ILE A 1 78 ? 4.257 -3.893 18.550 1.00 92.69 78 ILE A C 1
ATOM 547 O O . ILE A 1 78 ? 3.594 -4.709 19.184 1.00 92.69 78 ILE A O 1
ATOM 551 N N . ALA A 1 79 ? 5.020 -2.967 19.135 1.00 92.56 79 ALA A N 1
ATOM 552 C CA . ALA A 1 79 ? 5.154 -2.839 20.581 1.00 92.56 79 ALA A CA 1
ATOM 553 C C . ALA A 1 79 ? 3.809 -2.597 21.272 1.00 92.56 79 ALA A C 1
ATOM 555 O O . ALA A 1 79 ? 3.522 -3.245 22.276 1.00 92.56 79 ALA A O 1
ATOM 556 N N . ASP A 1 80 ? 2.976 -1.726 20.703 1.00 91.50 80 ASP A N 1
ATOM 557 C CA . ASP A 1 80 ? 1.638 -1.429 21.210 1.00 91.50 80 ASP A CA 1
ATOM 558 C C . ASP A 1 80 ? 0.714 -2.649 21.095 1.00 91.50 80 ASP A C 1
ATOM 560 O O . ASP A 1 80 ? -0.005 -2.972 22.043 1.00 91.50 80 ASP A O 1
ATOM 564 N N . ALA A 1 81 ? 0.777 -3.384 19.978 1.00 92.88 81 ALA A N 1
ATOM 565 C CA . ALA A 1 81 ? -0.019 -4.593 19.768 1.00 92.88 81 ALA A CA 1
ATOM 566 C C . ALA A 1 81 ? 0.304 -5.698 20.789 1.00 92.88 81 ALA A C 1
ATOM 568 O O . ALA A 1 81 ? -0.605 -6.372 21.274 1.00 92.88 81 ALA A O 1
ATOM 569 N N . ILE A 1 82 ? 1.581 -5.857 21.153 1.00 92.62 82 ILE A N 1
ATOM 570 C CA . ILE A 1 82 ? 2.027 -6.839 22.158 1.00 92.62 82 ILE A CA 1
ATOM 571 C C . ILE A 1 82 ? 2.115 -6.258 23.580 1.00 92.62 82 ILE A C 1
ATOM 573 O O . ILE A 1 82 ? 2.520 -6.965 24.501 1.00 92.62 82 ILE A O 1
ATOM 577 N N . LYS A 1 83 ? 1.743 -4.982 23.767 1.00 90.88 83 LYS A N 1
ATOM 578 C CA . LYS A 1 83 ? 1.824 -4.230 25.034 1.00 90.88 83 LYS A CA 1
ATOM 579 C C . LYS A 1 83 ? 3.216 -4.265 25.690 1.00 90.88 83 LYS A C 1
ATOM 581 O O . LYS A 1 83 ? 3.330 -4.362 26.912 1.00 90.88 83 LYS A O 1
ATOM 586 N N . LEU A 1 84 ? 4.281 -4.188 24.891 1.00 88.25 84 LEU A N 1
ATOM 587 C CA . LEU A 1 84 ? 5.666 -4.177 25.369 1.00 88.25 84 LEU A CA 1
ATOM 588 C C . LEU A 1 84 ? 6.163 -2.742 25.569 1.00 88.25 84 LEU A C 1
ATOM 590 O O . LEU A 1 84 ? 6.216 -1.961 24.619 1.00 88.25 84 LEU A O 1
ATOM 594 N N . ASP A 1 85 ? 6.612 -2.415 26.783 1.00 86.00 85 ASP A N 1
ATOM 595 C CA . ASP A 1 85 ? 7.198 -1.102 27.062 1.00 86.00 85 ASP A CA 1
ATOM 596 C C . ASP A 1 85 ? 8.504 -0.901 26.265 1.00 86.00 85 ASP A C 1
ATOM 598 O O . ASP A 1 85 ? 9.421 -1.727 26.312 1.00 86.00 85 ASP A O 1
ATOM 602 N N . GLN A 1 86 ? 8.580 0.210 25.528 1.00 81.00 86 GLN A N 1
ATOM 603 C CA . GLN A 1 86 ? 9.704 0.608 24.673 1.00 81.00 86 GLN A CA 1
ATOM 604 C C . GLN A 1 86 ? 10.751 1.471 25.393 1.00 81.00 86 GLN A C 1
ATOM 606 O O . GLN A 1 86 ? 11.772 1.801 24.786 1.00 81.00 86 GLN A O 1
ATOM 611 N N . LYS A 1 87 ? 10.536 1.845 26.665 1.00 82.25 87 LYS A N 1
ATOM 612 C CA . LYS A 1 87 ? 11.523 2.592 27.469 1.00 82.25 87 LYS A CA 1
ATOM 613 C C . LYS A 1 87 ? 12.889 1.894 27.565 1.00 82.25 87 LYS A C 1
ATOM 615 O O . LYS A 1 87 ? 13.899 2.561 27.336 1.00 82.25 87 LYS A O 1
ATOM 620 N N . PRO A 1 88 ? 12.982 0.588 27.887 1.00 88.56 88 PRO A N 1
ATOM 621 C CA . PRO A 1 88 ? 14.275 -0.083 27.953 1.00 88.56 88 PRO A CA 1
ATOM 622 C C . PRO A 1 88 ? 14.825 -0.385 26.553 1.00 88.56 88 PRO A C 1
ATOM 624 O O . PRO A 1 88 ? 14.158 -0.970 25.698 1.00 88.56 88 PRO A O 1
ATOM 627 N N . ILE A 1 89 ? 16.106 -0.071 26.342 1.00 87.12 89 ILE A N 1
ATOM 628 C CA . ILE A 1 89 ? 16.778 -0.269 25.047 1.00 87.12 89 ILE A CA 1
ATOM 629 C C . ILE A 1 89 ? 16.809 -1.738 24.598 1.00 87.12 89 ILE A C 1
ATOM 631 O O . ILE A 1 89 ? 16.780 -2.019 23.402 1.00 87.12 89 ILE A O 1
ATOM 635 N N . LYS A 1 90 ? 16.788 -2.680 25.551 1.00 86.19 90 LYS A N 1
ATOM 636 C CA . LYS A 1 90 ? 16.683 -4.119 25.274 1.00 86.19 90 LYS A CA 1
ATOM 637 C C . LYS A 1 90 ? 15.387 -4.450 24.525 1.00 86.19 90 LYS A C 1
ATOM 639 O O . LYS A 1 90 ? 15.440 -5.098 23.486 1.00 86.19 90 LYS A O 1
ATOM 644 N N . ASN A 1 91 ? 14.248 -3.921 24.974 1.00 85.06 91 ASN A N 1
ATOM 645 C CA . ASN A 1 91 ? 12.947 -4.149 24.332 1.00 85.06 91 ASN A CA 1
ATOM 646 C C . ASN A 1 91 ? 12.873 -3.489 22.952 1.00 85.06 91 ASN A C 1
ATOM 648 O O . ASN A 1 91 ? 12.275 -4.034 22.023 1.00 85.06 91 ASN A O 1
ATOM 652 N N . ARG A 1 92 ? 13.549 -2.345 22.787 1.00 87.75 92 ARG A N 1
ATOM 653 C CA . ARG A 1 92 ? 13.697 -1.694 21.482 1.00 87.75 92 ARG A CA 1
ATOM 654 C C . ARG A 1 92 ? 14.443 -2.590 20.491 1.00 87.75 92 ARG A C 1
ATOM 656 O O . ARG A 1 92 ? 14.001 -2.723 19.350 1.00 87.75 92 ARG A O 1
ATOM 663 N N . LEU A 1 93 ? 15.549 -3.206 20.909 1.00 89.06 93 LEU A N 1
ATOM 664 C CA . LEU A 1 93 ? 16.362 -4.082 20.058 1.00 89.06 93 LEU A CA 1
ATOM 665 C C . LEU A 1 93 ? 15.655 -5.398 19.721 1.00 89.06 93 LEU A C 1
ATOM 667 O O . LEU A 1 93 ? 15.738 -5.833 18.577 1.00 89.06 93 LEU A O 1
ATOM 671 N N . ILE A 1 94 ? 14.903 -5.972 20.667 1.00 90.81 94 ILE A N 1
ATOM 672 C CA . ILE A 1 94 ? 14.152 -7.222 20.463 1.00 90.81 94 ILE A CA 1
ATOM 673 C C . ILE A 1 94 ? 13.163 -7.117 19.297 1.00 90.81 94 ILE A C 1
ATOM 675 O O . ILE A 1 94 ? 12.989 -8.091 18.581 1.00 90.81 94 ILE A O 1
ATOM 679 N N . ILE A 1 95 ? 12.546 -5.952 19.068 1.00 91.56 95 ILE A N 1
ATOM 680 C CA . ILE A 1 95 ? 11.655 -5.749 17.910 1.00 91.56 95 ILE A CA 1
ATOM 681 C C . ILE A 1 95 ? 12.430 -5.240 16.691 1.00 91.56 95 ILE A C 1
ATOM 683 O O . ILE A 1 95 ? 12.156 -5.651 15.567 1.00 91.56 95 ILE A O 1
ATOM 687 N N . THR A 1 96 ? 13.411 -4.356 16.894 1.00 92.06 96 THR A N 1
ATOM 688 C CA . THR A 1 96 ? 14.139 -3.732 15.778 1.00 92.06 96 THR A CA 1
ATOM 689 C C . THR A 1 96 ? 14.992 -4.742 15.010 1.00 92.06 96 THR A C 1
ATOM 691 O O . THR A 1 96 ? 15.004 -4.692 13.787 1.00 92.06 96 THR A O 1
ATOM 694 N N . ILE A 1 97 ? 15.686 -5.663 15.688 1.00 93.50 97 ILE A N 1
ATOM 695 C CA . ILE A 1 97 ? 16.578 -6.632 15.027 1.00 93.50 97 ILE A CA 1
ATOM 696 C C . ILE A 1 97 ? 15.790 -7.582 14.108 1.00 93.50 97 ILE A C 1
ATOM 698 O O . ILE A 1 97 ? 16.146 -7.664 12.932 1.00 93.50 97 ILE A O 1
ATOM 702 N N . PRO A 1 98 ? 14.698 -8.238 14.554 1.00 93.00 98 PRO A N 1
ATOM 703 C CA . PRO A 1 98 ? 13.863 -9.034 13.657 1.00 93.00 98 PRO A CA 1
ATOM 704 C C . PRO A 1 98 ? 13.249 -8.206 12.527 1.00 93.00 98 PRO A C 1
ATOM 706 O O . PRO A 1 98 ? 13.233 -8.658 11.387 1.00 93.00 98 PRO A O 1
ATOM 709 N N . LEU A 1 99 ? 12.792 -6.981 12.814 1.00 92.69 99 LEU A N 1
ATOM 710 C CA . LEU A 1 99 ? 12.207 -6.098 11.804 1.00 92.69 99 LEU A CA 1
ATOM 711 C C . LEU A 1 99 ? 13.220 -5.738 10.703 1.00 92.69 99 LEU A C 1
ATOM 713 O O . LEU A 1 99 ? 12.887 -5.801 9.522 1.00 92.69 99 LEU A O 1
ATOM 717 N N . LEU A 1 100 ? 14.463 -5.416 11.075 1.00 93.12 100 LEU A N 1
ATOM 718 C CA . LEU A 1 100 ? 15.558 -5.186 10.127 1.00 93.12 100 LEU A CA 1
ATOM 719 C C . LEU A 1 100 ? 15.946 -6.465 9.379 1.00 93.12 100 LEU A C 1
ATOM 721 O O . LEU A 1 100 ? 16.223 -6.397 8.187 1.00 93.12 100 LEU A O 1
ATOM 725 N N . GLY A 1 101 ? 15.933 -7.622 10.045 1.00 94.38 101 GLY A N 1
ATOM 726 C CA . GLY A 1 101 ? 16.188 -8.919 9.413 1.00 94.38 101 GLY A CA 1
ATOM 727 C C . GLY A 1 101 ? 15.166 -9.249 8.324 1.00 94.38 101 GLY A C 1
ATOM 728 O O . GLY A 1 101 ? 15.546 -9.631 7.220 1.00 94.38 101 GLY A O 1
ATOM 729 N N . ILE A 1 102 ? 13.876 -9.023 8.592 1.00 92.50 102 ILE A N 1
ATOM 730 C CA . ILE A 1 102 ? 12.807 -9.157 7.589 1.00 92.50 102 ILE A CA 1
ATOM 731 C C . ILE A 1 102 ? 13.025 -8.156 6.451 1.00 92.50 102 ILE A C 1
ATOM 733 O O . ILE A 1 102 ? 12.934 -8.525 5.285 1.00 92.50 102 ILE A O 1
ATOM 737 N N . GLY A 1 103 ? 13.369 -6.909 6.775 1.00 90.25 103 GLY A N 1
ATOM 738 C CA . GLY A 1 103 ? 13.719 -5.889 5.789 1.00 90.25 103 GLY A CA 1
ATOM 739 C C . GLY A 1 103 ? 14.862 -6.296 4.859 1.00 90.25 103 GLY A C 1
ATOM 740 O O . GLY A 1 103 ? 14.756 -6.152 3.644 1.00 90.25 103 GLY A O 1
ATOM 741 N N . ALA A 1 104 ? 15.935 -6.852 5.421 1.00 91.50 104 ALA A N 1
ATOM 742 C CA . ALA A 1 104 ? 17.086 -7.347 4.673 1.00 91.50 104 ALA A CA 1
ATOM 743 C C . ALA A 1 104 ? 16.751 -8.585 3.830 1.00 91.50 104 ALA A C 1
ATOM 745 O O . ALA A 1 104 ? 17.274 -8.737 2.733 1.00 91.50 104 ALA A O 1
ATOM 746 N N . ALA A 1 105 ? 15.858 -9.458 4.300 1.00 92.31 105 ALA A N 1
ATOM 747 C CA . ALA A 1 105 ? 15.362 -10.567 3.490 1.00 92.31 105 ALA A CA 1
ATOM 748 C C . ALA A 1 105 ? 14.504 -10.064 2.318 1.00 92.31 105 ALA A C 1
ATOM 750 O O . ALA A 1 105 ? 14.647 -10.540 1.194 1.00 92.31 105 ALA A O 1
ATOM 751 N N . LEU A 1 106 ? 13.655 -9.059 2.557 1.00 89.56 106 LEU A N 1
ATOM 752 C CA . LEU A 1 106 ? 12.827 -8.449 1.519 1.00 89.56 106 LEU A CA 1
ATOM 753 C C . LEU A 1 106 ? 13.662 -7.761 0.437 1.00 89.56 106 LEU A C 1
ATOM 755 O O . LEU A 1 106 ? 13.250 -7.783 -0.713 1.00 89.56 106 LEU A O 1
ATOM 759 N N . THR A 1 107 ? 14.843 -7.211 0.740 1.00 87.44 107 THR A N 1
ATOM 760 C CA . THR A 1 107 ? 15.702 -6.605 -0.299 1.00 87.44 107 THR A CA 1
ATOM 761 C C . THR A 1 107 ? 16.272 -7.626 -1.286 1.00 87.44 107 THR A C 1
ATOM 763 O O . THR A 1 107 ? 16.728 -7.233 -2.355 1.00 87.44 107 THR A O 1
ATOM 766 N N . GLN A 1 108 ? 16.228 -8.922 -0.956 1.00 90.44 108 GLN A N 1
ATOM 767 C CA . GLN A 1 108 ? 16.608 -10.010 -1.864 1.00 90.44 108 GLN A CA 1
ATOM 768 C C . GLN A 1 108 ? 15.454 -10.451 -2.778 1.00 90.44 108 GLN A C 1
ATOM 770 O O . GLN A 1 108 ? 15.661 -11.240 -3.698 1.00 90.44 108 GLN A O 1
ATOM 775 N N . VAL A 1 109 ? 14.232 -9.976 -2.522 1.00 88.19 109 VAL A N 1
ATOM 776 C CA . VAL A 1 109 ? 13.052 -10.270 -3.339 1.00 88.19 109 VAL A CA 1
ATOM 777 C C . VAL A 1 109 ? 12.987 -9.286 -4.504 1.00 88.19 109 VAL A C 1
ATOM 779 O O . VAL A 1 109 ? 13.364 -8.122 -4.378 1.00 88.19 109 VAL A O 1
ATOM 782 N N . ASP A 1 110 ? 12.472 -9.745 -5.644 1.00 86.62 110 ASP A N 1
ATOM 783 C CA . ASP A 1 110 ? 12.239 -8.891 -6.806 1.00 86.62 110 ASP A CA 1
ATOM 784 C C . ASP A 1 110 ? 11.378 -7.671 -6.425 1.00 86.62 110 ASP A C 1
ATOM 786 O O . ASP A 1 110 ? 10.249 -7.795 -5.934 1.00 86.62 110 ASP A O 1
ATOM 790 N N . VAL A 1 111 ? 11.917 -6.477 -6.681 1.00 79.94 111 VAL A N 1
ATOM 791 C CA . VAL A 1 111 ? 11.285 -5.190 -6.363 1.00 79.94 111 VAL A CA 1
ATOM 792 C C . VAL A 1 111 ? 9.901 -5.070 -7.001 1.00 79.94 111 VAL A C 1
ATOM 794 O O . VAL A 1 111 ? 9.002 -4.473 -6.409 1.00 79.94 111 VAL A O 1
ATOM 797 N N . THR A 1 112 ? 9.679 -5.670 -8.172 1.00 81.94 112 THR A N 1
ATOM 798 C CA . THR A 1 112 ? 8.366 -5.665 -8.826 1.00 81.94 112 THR A CA 1
ATOM 799 C C . THR A 1 112 ? 7.330 -6.473 -8.054 1.00 81.94 112 THR A C 1
ATOM 801 O O . THR A 1 112 ? 6.172 -6.059 -7.987 1.00 81.94 112 THR A O 1
ATOM 804 N N . VAL A 1 113 ? 7.726 -7.578 -7.417 1.00 85.75 113 VAL A N 1
ATOM 805 C CA . VAL A 1 113 ? 6.842 -8.366 -6.547 1.00 85.75 113 VAL A CA 1
ATOM 806 C C . VAL A 1 113 ? 6.507 -7.560 -5.297 1.00 85.75 113 VAL A C 1
ATOM 808 O O . VAL A 1 113 ? 5.330 -7.395 -4.976 1.00 85.75 113 VAL A O 1
ATOM 811 N N . ILE A 1 114 ? 7.513 -6.978 -4.638 1.00 87.31 114 ILE A N 1
ATOM 812 C CA . ILE A 1 114 ? 7.312 -6.119 -3.457 1.00 87.31 114 ILE A CA 1
ATOM 813 C C . ILE A 1 114 ? 6.362 -4.966 -3.790 1.00 87.31 114 ILE A C 1
ATOM 815 O O . ILE A 1 114 ? 5.428 -4.689 -3.037 1.00 87.31 114 ILE A O 1
ATOM 819 N N . TRP A 1 115 ? 6.557 -4.322 -4.943 1.00 81.69 115 TRP A N 1
ATOM 820 C CA . TRP A 1 115 ? 5.730 -3.206 -5.384 1.00 81.69 115 TRP A CA 1
ATOM 821 C C . TRP A 1 115 ? 4.272 -3.605 -5.628 1.00 81.69 115 TRP A C 1
ATOM 823 O O . TRP A 1 115 ? 3.366 -2.852 -5.270 1.00 81.69 115 TRP A O 1
ATOM 833 N N . ARG A 1 116 ? 4.018 -4.801 -6.177 1.00 85.38 116 ARG A N 1
ATOM 834 C CA . ARG A 1 116 ? 2.653 -5.338 -6.309 1.00 85.38 116 ARG A CA 1
ATOM 835 C C . ARG A 1 116 ? 2.000 -5.523 -4.946 1.00 85.38 116 ARG A C 1
ATOM 837 O O . ARG A 1 116 ? 0.889 -5.032 -4.747 1.00 85.38 116 ARG A O 1
ATOM 844 N N . TYR A 1 117 ? 2.707 -6.143 -3.995 1.00 88.81 117 TYR A N 1
ATOM 845 C CA . TYR A 1 117 ? 2.203 -6.331 -2.631 1.00 88.81 117 TYR A CA 1
ATOM 846 C C . TYR A 1 117 ? 1.900 -5.010 -1.924 1.00 88.81 117 TYR A C 1
ATOM 848 O O . TYR A 1 117 ? 0.839 -4.841 -1.320 1.00 88.81 117 TYR A O 1
ATOM 856 N N . PHE A 1 118 ? 2.806 -4.047 -2.052 1.00 86.19 118 PHE A N 1
ATOM 857 C CA . PHE A 1 118 ? 2.617 -2.699 -1.534 1.00 86.19 118 PHE A CA 1
ATOM 858 C C . PHE A 1 118 ? 1.402 -2.005 -2.166 1.00 86.19 118 PHE A C 1
ATOM 860 O O . PHE A 1 118 ? 0.584 -1.419 -1.456 1.00 86.19 118 PHE A O 1
ATOM 867 N N . SER A 1 119 ? 1.246 -2.102 -3.490 1.00 86.00 119 SER A N 1
ATOM 868 C CA . SER A 1 119 ? 0.157 -1.447 -4.217 1.00 86.00 119 SER A CA 1
ATOM 869 C C . SER A 1 119 ? -1.219 -1.952 -3.784 1.00 86.00 119 SER A C 1
ATOM 871 O O . SER A 1 119 ? -2.081 -1.139 -3.444 1.00 86.00 119 SER A O 1
ATOM 873 N N . TRP A 1 120 ? -1.439 -3.271 -3.735 1.00 86.75 120 TRP A N 1
ATOM 874 C CA . TRP A 1 120 ? -2.759 -3.801 -3.367 1.00 86.75 120 TRP A CA 1
ATOM 875 C C . TRP A 1 120 ? -3.067 -3.625 -1.876 1.00 86.75 120 TRP A C 1
ATOM 877 O O . TRP A 1 120 ? -4.215 -3.348 -1.519 1.00 86.75 120 TRP A O 1
ATOM 887 N N . SER A 1 121 ? -2.052 -3.707 -1.007 1.00 90.69 121 SER A N 1
ATOM 888 C CA . SER A 1 121 ? -2.203 -3.406 0.422 1.00 90.69 121 SER A CA 1
ATOM 889 C C . SER A 1 121 ? -2.672 -1.961 0.627 1.00 90.69 121 SER A C 1
ATOM 891 O O . SER A 1 121 ? -3.656 -1.716 1.328 1.00 90.69 121 SER A O 1
ATOM 893 N N . ASN A 1 122 ? -2.067 -1.005 -0.086 1.00 89.50 122 ASN A N 1
ATOM 894 C CA . ASN A 1 122 ? -2.476 0.400 -0.038 1.00 89.50 122 ASN A CA 1
ATOM 895 C C . ASN A 1 122 ? -3.886 0.635 -0.594 1.00 89.50 122 ASN A C 1
ATOM 897 O O . ASN A 1 122 ? -4.648 1.406 -0.012 1.00 89.50 122 ASN A O 1
ATOM 901 N N . GLN A 1 123 ? -4.258 -0.031 -1.690 1.00 89.81 123 GLN A N 1
ATOM 902 C CA . GLN A 1 123 ? -5.619 0.051 -2.237 1.00 89.81 123 GLN A CA 1
ATOM 903 C C . GLN A 1 123 ? -6.657 -0.475 -1.234 1.00 89.81 123 GLN A C 1
ATOM 905 O O . GLN A 1 123 ? -7.678 0.172 -0.995 1.00 89.81 123 GLN A O 1
ATOM 910 N N . THR A 1 124 ? -6.352 -1.592 -0.573 1.00 91.81 124 THR A N 1
ATOM 911 C CA . THR A 1 124 ? -7.219 -2.200 0.446 1.00 91.81 124 THR A CA 1
ATOM 912 C C . THR A 1 124 ? -7.343 -1.308 1.681 1.00 91.81 124 THR A C 1
ATOM 914 O O . THR A 1 124 ? -8.446 -1.088 2.186 1.00 91.81 124 THR A O 1
ATOM 917 N N . LEU A 1 125 ? -6.234 -0.731 2.151 1.00 91.69 125 LEU A N 1
ATOM 918 C CA . LEU A 1 125 ? -6.239 0.214 3.268 1.00 91.69 125 LEU A CA 1
ATOM 919 C C . LEU A 1 125 ? -7.060 1.468 2.940 1.00 91.69 125 LEU A C 1
ATOM 921 O O . LEU A 1 125 ? -7.835 1.932 3.781 1.00 91.69 125 LEU A O 1
ATOM 925 N N . ALA A 1 126 ? -6.934 1.994 1.720 1.00 91.06 126 ALA A N 1
ATOM 926 C CA . ALA A 1 126 ? -7.731 3.121 1.249 1.00 91.06 126 ALA A CA 1
ATOM 927 C C . ALA A 1 126 ? -9.228 2.776 1.209 1.00 91.06 126 ALA A C 1
ATOM 929 O O . ALA A 1 126 ? -10.041 3.554 1.705 1.00 91.06 126 ALA A O 1
ATOM 930 N N . MET A 1 127 ? -9.595 1.593 0.704 1.00 94.62 127 MET A N 1
ATOM 931 C CA . MET A 1 127 ? -10.974 1.093 0.720 1.00 94.62 127 MET A CA 1
ATOM 932 C C . MET A 1 127 ? -11.548 1.060 2.146 1.00 94.62 127 MET A C 1
ATOM 934 O O . MET A 1 127 ? -12.616 1.621 2.391 1.00 94.62 127 MET A O 1
ATOM 938 N N . ILE A 1 128 ? -10.843 0.439 3.100 1.00 93.31 128 ILE A N 1
ATOM 939 C CA . ILE A 1 128 ? -11.297 0.344 4.500 1.00 93.31 128 ILE A CA 1
ATOM 940 C C . ILE A 1 128 ? -11.422 1.740 5.119 1.00 93.31 128 ILE A C 1
ATOM 942 O O . ILE A 1 128 ? -12.437 2.054 5.741 1.00 93.31 128 ILE A O 1
ATOM 946 N N . SER A 1 129 ? -10.426 2.601 4.912 1.00 92.88 129 SER A N 1
ATOM 947 C CA . SER A 1 129 ? -10.413 3.964 5.455 1.00 92.88 129 SER A CA 1
ATOM 948 C C . SER A 1 129 ? -11.575 4.807 4.924 1.00 92.88 129 SER A C 1
ATOM 950 O O . SER A 1 129 ? -12.207 5.533 5.691 1.00 92.88 129 SER A O 1
ATOM 952 N N . LEU A 1 130 ? -11.907 4.683 3.634 1.00 93.88 130 LEU A N 1
ATOM 953 C CA . LEU A 1 130 ? -13.053 5.365 3.029 1.00 93.88 130 LEU A CA 1
ATOM 954 C C . LEU A 1 130 ? -14.385 4.863 3.598 1.00 93.88 130 LEU A C 1
ATOM 956 O O . LEU A 1 130 ? -15.268 5.678 3.858 1.00 93.88 130 LEU A O 1
ATOM 960 N N . TRP A 1 131 ? -14.526 3.561 3.868 1.00 94.12 131 TRP A N 1
ATOM 961 C CA . TRP A 1 131 ? -15.714 3.029 4.545 1.00 94.12 131 TRP A CA 1
ATOM 962 C C . TRP A 1 131 ? -15.837 3.525 5.987 1.00 94.12 131 TRP A C 1
ATOM 964 O O . TRP A 1 131 ? -16.921 3.943 6.398 1.00 94.12 131 TRP A O 1
ATOM 974 N N . VAL A 1 132 ? -14.736 3.559 6.742 1.00 91.75 132 VAL A N 1
ATOM 975 C CA . VAL A 1 132 ? -14.711 4.141 8.095 1.00 91.75 132 VAL A CA 1
ATOM 976 C C . VAL A 1 132 ? -15.112 5.620 8.052 1.00 91.75 132 VAL A C 1
ATOM 978 O O . VAL A 1 132 ? -15.961 6.051 8.836 1.00 91.75 132 VAL A O 1
ATOM 981 N N . ALA A 1 133 ? -14.576 6.388 7.100 1.00 90.75 133 ALA A N 1
ATOM 982 C CA . ALA A 1 133 ? -14.930 7.792 6.908 1.00 90.75 133 ALA A CA 1
ATOM 983 C C . ALA A 1 133 ? -16.406 7.975 6.511 1.00 90.75 133 ALA A C 1
ATOM 985 O O . ALA A 1 133 ? -17.078 8.856 7.047 1.00 90.75 133 ALA A O 1
ATOM 986 N N . ALA A 1 134 ? -16.942 7.129 5.626 1.00 90.94 134 ALA A N 1
ATOM 987 C CA . ALA A 1 134 ? -18.349 7.153 5.226 1.00 90.94 134 ALA A CA 1
ATOM 988 C C . ALA A 1 134 ? -19.283 6.896 6.416 1.00 90.94 134 ALA A C 1
ATOM 990 O O . ALA A 1 134 ? -20.267 7.614 6.603 1.00 90.94 134 ALA A O 1
ATOM 991 N N . VAL A 1 135 ? -18.945 5.919 7.263 1.00 89.19 135 VAL A N 1
ATOM 992 C CA . VAL A 1 135 ? -19.687 5.601 8.492 1.00 89.19 135 VAL A CA 1
ATOM 993 C C . VAL A 1 135 ? -19.633 6.756 9.492 1.00 89.19 135 VAL A C 1
ATOM 995 O O . VAL A 1 135 ? -20.654 7.096 10.092 1.00 89.19 135 VAL A O 1
ATOM 998 N N . TYR A 1 136 ? -18.471 7.388 9.650 1.00 87.06 136 TYR A N 1
ATOM 999 C CA . TYR A 1 136 ? -18.303 8.559 10.512 1.00 87.06 136 TYR A CA 1
ATOM 1000 C C . TYR A 1 136 ? -19.081 9.788 10.013 1.00 87.06 136 TYR A C 1
ATOM 1002 O O . TYR A 1 136 ? -19.682 10.512 10.802 1.00 87.06 136 TYR A O 1
ATOM 1010 N N . LEU A 1 137 ? -19.101 10.038 8.701 1.00 87.00 137 LEU A N 1
ATOM 1011 C CA . LEU A 1 137 ? -19.864 11.146 8.117 1.00 87.00 137 LEU A CA 1
ATOM 1012 C C . LEU A 1 137 ? -21.374 10.905 8.201 1.00 87.00 137 LEU A C 1
ATOM 1014 O O . LEU A 1 137 ? -22.125 11.843 8.468 1.00 87.00 137 LEU A O 1
ATOM 1018 N N . SER A 1 138 ? -21.808 9.657 8.016 1.00 84.19 138 SER A N 1
ATOM 1019 C CA . SER A 1 138 ? -23.211 9.259 8.156 1.00 84.19 138 SER A CA 1
ATOM 1020 C C . SER A 1 138 ? -23.721 9.483 9.582 1.00 84.19 138 SER A C 1
ATOM 1022 O O . SER A 1 138 ? -24.790 10.062 9.757 1.00 84.19 138 SER A O 1
ATOM 1024 N N . SER A 1 139 ? -22.936 9.144 10.612 1.00 78.62 139 SER A N 1
ATOM 1025 C CA . SER A 1 139 ? -23.355 9.360 12.006 1.00 78.62 139 SER A CA 1
ATOM 1026 C C . SER A 1 139 ? -23.476 10.837 12.399 1.00 78.62 139 SER A C 1
ATOM 1028 O O . SER A 1 139 ? -24.197 11.157 13.341 1.00 78.62 139 SER A O 1
ATOM 1030 N N . LYS A 1 140 ? -22.817 11.748 11.672 1.00 80.62 140 LYS A N 1
ATOM 1031 C CA . LYS A 1 140 ? -22.859 13.201 11.905 1.00 80.62 140 LYS A CA 1
ATOM 1032 C C . LYS A 1 140 ? -23.857 13.959 11.018 1.00 80.62 140 LYS A C 1
ATOM 1034 O O . LYS A 1 140 ? -23.770 15.182 10.941 1.00 80.62 140 LYS A O 1
ATOM 1039 N N . LYS A 1 141 ? -24.773 13.266 10.326 1.00 69.75 141 LYS A N 1
ATOM 1040 C CA . LYS A 1 141 ? -25.679 13.852 9.308 1.00 69.75 141 LYS A CA 1
ATOM 1041 C C . LYS A 1 141 ? -24.936 14.639 8.207 1.00 69.75 141 LYS A C 1
ATOM 1043 O O . LYS A 1 141 ? -25.482 15.559 7.604 1.00 69.75 141 LYS A O 1
ATOM 1048 N N . GLY A 1 142 ? -23.670 14.298 7.953 1.00 71.88 142 GLY A N 1
ATOM 1049 C CA . GLY A 1 142 ? -22.850 14.907 6.908 1.00 71.88 142 GLY A CA 1
ATOM 1050 C C . GLY A 1 142 ? -23.093 14.278 5.533 1.00 71.88 142 GLY A C 1
ATOM 1051 O O . GLY A 1 142 ? -23.784 13.269 5.397 1.00 71.88 142 GLY A O 1
ATOM 1052 N N . LYS A 1 143 ? -22.470 14.843 4.490 1.00 84.81 143 LYS A N 1
ATOM 1053 C CA . LYS A 1 143 ? -22.525 14.329 3.107 1.00 84.81 143 LYS A CA 1
ATOM 1054 C C . LYS A 1 143 ? -21.721 13.025 2.957 1.00 84.81 143 LYS A C 1
ATOM 1056 O O . LYS A 1 143 ? -20.651 13.014 2.350 1.00 84.81 143 LYS A O 1
ATOM 1061 N N . TYR A 1 144 ? -22.230 11.920 3.502 1.00 85.75 144 TYR A N 1
ATOM 1062 C CA . TYR A 1 144 ? -21.558 10.612 3.507 1.00 85.75 144 TYR A CA 1
ATOM 1063 C C . TYR A 1 144 ? -21.238 10.080 2.102 1.00 85.75 144 TYR A C 1
ATOM 1065 O O . TYR A 1 144 ? -20.255 9.362 1.931 1.00 85.75 144 TYR A O 1
ATOM 1073 N N . PHE A 1 145 ? -22.010 10.480 1.086 1.00 86.69 145 PHE A N 1
ATOM 1074 C CA . PHE A 1 145 ? -21.789 10.117 -0.317 1.00 86.69 145 PHE A CA 1
ATOM 1075 C C . PHE A 1 145 ? -20.390 10.471 -0.836 1.00 86.69 145 PHE A C 1
ATOM 1077 O O . PHE A 1 145 ? -19.855 9.732 -1.658 1.00 86.69 145 PHE A O 1
ATOM 1084 N N . ILE A 1 146 ? -19.773 11.543 -0.319 1.00 90.00 146 ILE A N 1
ATOM 1085 C CA . ILE A 1 146 ? -18.419 11.970 -0.712 1.00 90.00 146 ILE A CA 1
ATOM 1086 C C . ILE A 1 146 ? -17.383 10.877 -0.411 1.00 90.00 146 ILE A C 1
ATOM 1088 O O . ILE A 1 146 ? -16.421 10.732 -1.156 1.00 90.00 146 ILE A O 1
ATOM 1092 N N . ALA A 1 147 ? -17.591 10.086 0.645 1.00 91.44 147 ALA A N 1
ATOM 1093 C CA . ALA A 1 147 ? -16.731 8.955 0.988 1.00 91.44 147 ALA A CA 1
ATOM 1094 C C . ALA A 1 147 ? -17.303 7.614 0.499 1.00 91.44 147 ALA A C 1
ATOM 1096 O O . ALA A 1 147 ? -16.549 6.761 0.045 1.00 91.44 147 ALA A O 1
ATOM 1097 N N . ALA A 1 148 ? -18.626 7.425 0.537 1.00 91.62 148 ALA A N 1
ATOM 1098 C CA . ALA A 1 148 ? -19.261 6.152 0.188 1.00 91.62 148 ALA A CA 1
ATOM 1099 C C . ALA A 1 148 ? -19.136 5.795 -1.305 1.00 91.62 148 ALA A C 1
ATOM 1101 O O . ALA A 1 148 ? -18.923 4.628 -1.635 1.00 91.62 148 ALA A O 1
ATOM 1102 N N . ILE A 1 149 ? -19.231 6.778 -2.210 1.00 92.81 149 ILE A N 1
ATOM 1103 C CA . ILE A 1 149 ? -19.062 6.553 -3.657 1.00 92.81 149 ILE A CA 1
ATOM 1104 C C . ILE A 1 149 ? -17.641 6.051 -3.971 1.00 92.81 149 ILE A C 1
ATOM 1106 O O . ILE A 1 149 ? -17.518 4.954 -4.524 1.00 92.81 149 ILE A O 1
ATOM 1110 N N . PRO A 1 150 ? -16.560 6.768 -3.593 1.00 92.75 150 PRO A N 1
ATOM 1111 C CA . PRO A 1 150 ? -15.210 6.268 -3.833 1.00 92.75 150 PRO A CA 1
ATOM 1112 C C . PRO A 1 150 ? -14.902 4.995 -3.034 1.00 92.75 150 PRO A C 1
ATOM 1114 O O . PRO A 1 150 ? -14.170 4.153 -3.544 1.00 92.75 150 PRO A O 1
ATOM 1117 N N . ALA A 1 151 ? -15.484 4.792 -1.841 1.00 94.25 151 ALA A N 1
ATOM 1118 C CA . ALA A 1 151 ? -15.339 3.534 -1.097 1.00 94.25 151 ALA A CA 1
ATOM 1119 C C . ALA A 1 151 ? -15.880 2.337 -1.893 1.00 94.25 151 ALA A C 1
ATOM 1121 O O . ALA A 1 151 ? -15.203 1.320 -2.019 1.00 94.25 151 ALA A O 1
ATOM 1122 N N . THR A 1 152 ? -17.072 2.484 -2.476 1.00 94.88 152 THR A N 1
ATOM 1123 C CA . THR A 1 152 ? -17.731 1.442 -3.278 1.00 94.88 152 THR A CA 1
ATOM 1124 C C . THR A 1 152 ? -16.912 1.102 -4.520 1.00 94.88 152 THR A C 1
ATOM 1126 O O . THR A 1 152 ? -16.672 -0.070 -4.808 1.00 94.88 152 THR A O 1
ATOM 1129 N N . PHE A 1 153 ? -16.412 2.119 -5.225 1.00 94.62 153 PHE A N 1
ATOM 1130 C CA . PHE A 1 153 ? -15.525 1.915 -6.369 1.00 94.62 153 PHE A CA 1
ATOM 1131 C C . PHE A 1 153 ? -14.221 1.211 -5.966 1.00 94.62 153 PHE A C 1
ATOM 1133 O O . PHE A 1 153 ? -13.839 0.217 -6.582 1.00 94.62 153 PHE A O 1
ATOM 1140 N N . MET A 1 154 ? -13.571 1.666 -4.890 1.00 94.44 154 MET A N 1
ATOM 1141 C CA . MET A 1 154 ? -12.339 1.047 -4.389 1.00 94.44 154 MET A CA 1
ATOM 1142 C C . MET A 1 154 ? -12.562 -0.397 -3.923 1.00 94.44 154 MET A C 1
ATOM 1144 O O . MET A 1 154 ? -11.656 -1.217 -4.072 1.00 94.44 154 MET A O 1
ATOM 1148 N N . SER A 1 155 ? -13.758 -0.748 -3.436 1.00 95.25 155 SER A N 1
ATOM 1149 C CA . SER A 1 155 ? -14.136 -2.139 -3.152 1.00 95.25 155 SER A CA 1
ATOM 1150 C C . SER A 1 155 ? -14.168 -3.010 -4.404 1.00 95.25 155 SER A C 1
ATOM 1152 O O . SER A 1 155 ? -13.612 -4.109 -4.379 1.00 95.25 155 SER A O 1
ATOM 1154 N N . ALA A 1 156 ? -14.732 -2.517 -5.512 1.00 94.75 156 ALA A N 1
ATOM 1155 C CA . ALA A 1 156 ? -14.719 -3.250 -6.779 1.00 94.75 156 ALA A CA 1
ATOM 1156 C C . ALA A 1 156 ? -13.288 -3.459 -7.291 1.00 94.75 156 ALA A C 1
ATOM 1158 O O . ALA A 1 156 ? -12.916 -4.580 -7.645 1.00 94.75 156 ALA A O 1
ATOM 1159 N N . VAL A 1 157 ? -12.477 -2.395 -7.296 1.00 92.75 157 VAL A N 1
ATOM 1160 C CA . VAL A 1 157 ? -11.093 -2.427 -7.796 1.00 92.75 157 VAL A CA 1
ATOM 1161 C C . VAL A 1 157 ? -10.227 -3.368 -6.961 1.00 92.75 157 VAL A C 1
ATOM 1163 O O . VAL A 1 157 ? -9.568 -4.241 -7.523 1.00 92.75 157 VAL A O 1
ATOM 1166 N N . SER A 1 158 ? -10.280 -3.255 -5.630 1.00 93.25 158 SER A N 1
ATOM 1167 C CA . SER A 1 158 ? -9.462 -4.079 -4.727 1.00 93.25 158 SER A CA 1
ATOM 1168 C C . SER A 1 158 ? -9.830 -5.563 -4.831 1.00 93.25 158 SER A C 1
ATOM 1170 O O . SER A 1 158 ? -8.949 -6.415 -4.927 1.00 93.25 158 SER A O 1
ATOM 1172 N N . CYS A 1 159 ? -11.129 -5.883 -4.873 1.00 93.12 159 CYS A N 1
ATOM 1173 C CA . CYS A 1 159 ? -11.598 -7.262 -5.018 1.00 93.12 159 CYS A CA 1
ATOM 1174 C C . CYS A 1 159 ? -11.211 -7.850 -6.383 1.00 93.12 159 CYS A C 1
ATOM 1176 O O . CYS A 1 159 ? -10.635 -8.934 -6.446 1.00 93.12 159 CYS A O 1
ATOM 1178 N N . THR A 1 160 ? -11.441 -7.106 -7.469 1.00 93.19 160 THR A N 1
ATOM 1179 C CA . THR A 1 160 ? -11.070 -7.543 -8.824 1.00 93.19 160 THR A CA 1
ATOM 1180 C C . THR A 1 160 ? -9.567 -7.790 -8.933 1.00 93.19 160 THR A C 1
ATOM 1182 O O . THR A 1 160 ? -9.160 -8.796 -9.513 1.00 93.19 160 THR A O 1
ATOM 1185 N N . TYR A 1 161 ? -8.739 -6.912 -8.353 1.00 90.06 161 TYR A N 1
ATOM 1186 C CA . TYR A 1 161 ? -7.286 -7.079 -8.342 1.00 90.06 161 TYR A CA 1
ATOM 1187 C C . TYR A 1 161 ? -6.884 -8.385 -7.657 1.00 90.06 161 TYR A C 1
ATOM 1189 O O . TYR A 1 161 ? -6.171 -9.185 -8.252 1.00 90.06 161 TYR A O 1
ATOM 1197 N N . ILE A 1 162 ? -7.382 -8.645 -6.444 1.00 90.31 162 ILE A N 1
ATOM 1198 C CA . ILE A 1 162 ? -7.048 -9.864 -5.689 1.00 90.31 162 ILE A CA 1
ATOM 1199 C C . ILE A 1 162 ? -7.481 -11.130 -6.445 1.00 90.31 162 ILE A C 1
ATOM 1201 O O . ILE A 1 162 ? -6.791 -12.147 -6.402 1.00 90.31 162 ILE A O 1
ATOM 1205 N N . LEU A 1 163 ? -8.605 -11.087 -7.162 1.00 90.75 163 LEU A N 1
ATOM 1206 C CA . LEU A 1 163 ? -9.084 -12.235 -7.932 1.00 90.75 163 LEU A CA 1
ATOM 1207 C C . LEU A 1 163 ? -8.270 -12.463 -9.210 1.00 90.75 163 LEU A C 1
ATOM 1209 O O . LEU A 1 163 ? -7.966 -13.607 -9.537 1.00 90.75 163 LEU A O 1
ATOM 1213 N N . MET A 1 164 ? -7.896 -11.395 -9.914 1.00 90.56 164 MET A N 1
ATOM 1214 C CA . MET A 1 164 ? -7.271 -11.474 -11.238 1.00 90.56 164 MET A CA 1
ATOM 1215 C C . MET A 1 164 ? -5.741 -11.537 -11.203 1.00 90.56 164 MET A C 1
ATOM 1217 O O . MET A 1 164 ? -5.130 -12.106 -12.108 1.00 90.56 164 MET A O 1
ATOM 1221 N N . ALA A 1 165 ? -5.106 -10.931 -10.198 1.00 87.06 165 ALA A N 1
ATOM 1222 C CA . ALA A 1 165 ? -3.660 -10.764 -10.175 1.00 87.06 165 ALA A CA 1
ATOM 1223 C C . ALA A 1 165 ? -2.916 -12.116 -10.122 1.00 87.06 165 ALA A C 1
ATOM 1225 O O . ALA A 1 165 ? -3.404 -13.067 -9.502 1.00 87.06 165 ALA A O 1
ATOM 1226 N N . PRO A 1 166 ? -1.710 -12.208 -10.721 1.00 81.94 166 PRO A N 1
ATOM 1227 C CA . PRO A 1 166 ? -0.885 -13.417 -10.692 1.00 81.94 166 PRO A CA 1
ATOM 1228 C C . PRO A 1 166 ? -0.545 -13.904 -9.279 1.00 81.94 166 PRO A C 1
ATOM 1230 O O . PRO A 1 166 ? -0.413 -15.098 -9.050 1.00 81.94 166 PRO A O 1
ATOM 1233 N N . GLU A 1 167 ? -0.378 -12.993 -8.330 1.00 79.62 167 GLU A N 1
ATOM 1234 C CA . GLU A 1 167 ? -0.130 -13.294 -6.917 1.00 79.62 167 GLU A CA 1
ATOM 1235 C C . GLU A 1 167 ? -1.407 -13.588 -6.110 1.00 79.62 167 GLU A C 1
ATOM 1237 O O . GLU A 1 167 ? -1.323 -14.014 -4.960 1.00 79.62 167 GLU A O 1
ATOM 1242 N N . GLY A 1 168 ? -2.578 -13.338 -6.701 1.00 84.06 168 GLY A N 1
ATOM 1243 C CA . GLY A 1 168 ? -3.886 -13.582 -6.111 1.00 84.06 168 GLY A CA 1
ATOM 1244 C C . GLY A 1 168 ? -4.479 -14.917 -6.560 1.00 84.06 168 GLY A C 1
ATOM 1245 O O . GLY A 1 168 ? -3.790 -15.935 -6.626 1.00 84.06 168 GLY A O 1
ATOM 1246 N N . PHE A 1 169 ? -5.770 -14.922 -6.898 1.00 86.56 169 PHE 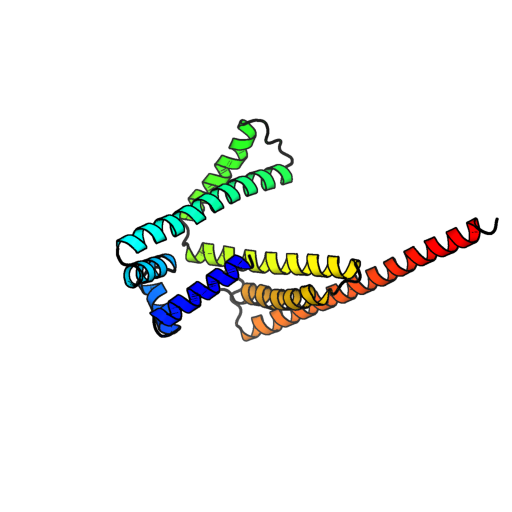A N 1
ATOM 1247 C CA . PHE A 1 169 ? -6.475 -16.147 -7.303 1.00 86.56 169 PHE A CA 1
ATOM 1248 C C . PHE A 1 169 ? -6.301 -16.524 -8.782 1.00 86.56 169 PHE A C 1
ATOM 1250 O O . PHE A 1 169 ? -6.762 -17.592 -9.184 1.00 86.56 169 PHE A O 1
ATOM 1257 N N . LYS A 1 170 ? -5.628 -15.689 -9.591 1.00 91.38 170 LYS A N 1
ATOM 1258 C CA . LYS A 1 170 ? -5.369 -15.929 -11.026 1.00 91.38 170 LYS A CA 1
ATOM 1259 C C . LYS A 1 170 ? -6.634 -16.227 -11.848 1.00 91.38 170 LYS A C 1
ATOM 1261 O O . LYS A 1 170 ? -6.585 -16.959 -12.837 1.00 91.38 170 LYS A O 1
ATOM 1266 N N . LEU A 1 171 ? -7.779 -15.688 -11.438 1.00 89.94 171 LEU A N 1
ATOM 1267 C CA . LEU A 1 171 ? -9.054 -15.888 -12.115 1.00 89.94 171 LEU A CA 1
ATOM 1268 C C . LEU A 1 171 ? -9.163 -14.991 -13.348 1.00 89.94 171 LEU A C 1
ATOM 1270 O O . LEU A 1 171 ? -8.666 -13.864 -13.382 1.00 89.94 171 LEU A O 1
ATOM 1274 N N . SER A 1 172 ? -9.860 -15.490 -14.368 1.00 92.25 172 SER A N 1
ATOM 1275 C CA . SER A 1 172 ? -10.088 -14.732 -15.597 1.00 92.25 172 SER A CA 1
ATOM 1276 C C . SER A 1 172 ? -10.896 -13.456 -15.339 1.00 92.25 172 SER A C 1
ATOM 1278 O O . SER A 1 172 ? -11.730 -13.392 -14.433 1.00 92.25 172 SER A O 1
ATOM 1280 N N . ALA A 1 173 ? -10.701 -12.450 -16.191 1.00 89.06 173 ALA A N 1
ATOM 1281 C CA . ALA A 1 173 ? -11.454 -11.196 -16.150 1.00 89.06 173 ALA A CA 1
ATOM 1282 C C . ALA A 1 173 ? -12.981 -11.409 -16.190 1.00 89.06 173 ALA A C 1
ATOM 1284 O O . ALA A 1 173 ? -13.724 -10.684 -15.531 1.00 89.06 173 ALA A O 1
ATOM 1285 N N . ALA A 1 174 ? -13.442 -12.442 -16.906 1.00 90.06 174 ALA A N 1
ATOM 1286 C CA . ALA A 1 174 ? -14.856 -12.794 -17.014 1.00 90.06 174 ALA A CA 1
ATOM 1287 C C . ALA A 1 174 ? -15.489 -13.201 -15.671 1.00 90.06 174 ALA A C 1
ATOM 1289 O O . ALA A 1 174 ? -16.694 -13.051 -15.503 1.00 90.06 174 ALA A O 1
ATOM 1290 N N . ILE A 1 175 ? -14.689 -13.685 -14.714 1.00 90.31 175 ILE A N 1
ATOM 1291 C CA . ILE A 1 175 ? -15.139 -14.036 -13.359 1.00 90.31 175 ILE A CA 1
ATOM 1292 C C . ILE A 1 175 ? -14.830 -12.891 -12.391 1.00 90.31 175 ILE A C 1
ATOM 1294 O O . ILE A 1 175 ? -15.685 -12.483 -11.606 1.00 90.31 175 ILE A O 1
ATOM 1298 N N . SER A 1 176 ? -13.620 -12.337 -12.467 1.00 92.50 176 SER A N 1
ATOM 1299 C CA . SER A 1 176 ? -13.131 -11.331 -11.524 1.00 92.50 176 SER A CA 1
ATOM 1300 C C . SER A 1 176 ? -13.940 -10.031 -11.565 1.00 92.50 176 SER A C 1
ATOM 1302 O O . SER A 1 176 ? -14.245 -9.487 -10.505 1.00 92.50 176 SER A O 1
ATOM 1304 N N . TYR A 1 177 ? -14.342 -9.548 -12.751 1.00 91.88 177 TYR A N 1
ATOM 1305 C CA . TYR A 1 177 ? -15.125 -8.309 -12.857 1.00 91.88 177 TYR A CA 1
ATOM 1306 C C . TYR A 1 177 ? -16.537 -8.436 -12.262 1.00 91.88 177 TYR A C 1
ATOM 1308 O O . TYR A 1 177 ? -16.880 -7.606 -11.415 1.00 91.88 177 TYR A O 1
ATOM 1316 N N . PRO A 1 178 ? -17.359 -9.452 -12.614 1.00 94.19 178 PRO A N 1
ATOM 1317 C CA . PRO A 1 178 ? -18.664 -9.625 -11.977 1.00 94.19 178 PRO A CA 1
ATOM 1318 C C . PRO A 1 178 ? -18.573 -9.798 -10.461 1.00 94.19 178 PRO A C 1
ATOM 1320 O O . PRO A 1 178 ? -19.337 -9.167 -9.734 1.00 94.19 178 PRO A O 1
ATOM 1323 N N . VAL A 1 179 ? -17.619 -10.596 -9.966 1.00 94.06 179 VAL A N 1
ATOM 1324 C CA . VAL A 1 179 ? -17.451 -10.807 -8.519 1.00 94.06 179 VAL A CA 1
ATOM 1325 C C . VAL A 1 179 ? -17.044 -9.511 -7.817 1.00 94.06 179 VAL A C 1
ATOM 1327 O O . VAL A 1 179 ? -17.612 -9.186 -6.776 1.00 94.06 179 VAL A O 1
ATOM 1330 N N . GLY A 1 180 ? -16.137 -8.724 -8.403 1.00 93.25 180 GLY A N 1
ATOM 1331 C CA . GLY A 1 180 ? -15.761 -7.413 -7.872 1.00 93.25 180 GLY A CA 1
ATOM 1332 C C . GLY A 1 180 ? -16.940 -6.438 -7.796 1.00 93.25 180 GLY A C 1
ATOM 1333 O O . GLY A 1 180 ? -17.109 -5.747 -6.790 1.00 93.25 180 GLY A O 1
ATOM 1334 N N . ILE A 1 181 ? -17.804 -6.419 -8.816 1.00 94.06 181 ILE A N 1
ATOM 1335 C CA . ILE A 1 181 ? -19.028 -5.601 -8.825 1.00 94.06 181 ILE A CA 1
ATOM 1336 C C . ILE A 1 181 ? -20.001 -6.066 -7.736 1.00 94.06 181 ILE A C 1
ATOM 1338 O O . ILE A 1 181 ? -20.501 -5.240 -6.972 1.00 94.06 181 ILE A O 1
ATOM 1342 N N . ILE A 1 182 ? -20.243 -7.376 -7.625 1.00 95.56 182 ILE A N 1
ATOM 1343 C CA . ILE A 1 182 ? -21.113 -7.950 -6.588 1.00 95.56 182 ILE A CA 1
ATOM 1344 C C . ILE A 1 182 ? -20.588 -7.588 -5.197 1.00 95.56 182 ILE A C 1
ATOM 1346 O O . ILE A 1 182 ? -21.364 -7.172 -4.338 1.00 95.56 182 ILE A O 1
ATOM 1350 N N . PHE A 1 183 ? -19.276 -7.684 -4.983 1.00 95.38 183 PHE A N 1
ATOM 1351 C CA . PHE A 1 183 ? -18.646 -7.313 -3.721 1.00 95.38 183 PHE A CA 1
ATOM 1352 C C . PHE A 1 183 ? -18.848 -5.829 -3.390 1.00 95.38 183 PHE A C 1
ATOM 1354 O O . PHE A 1 183 ? -19.241 -5.496 -2.274 1.00 95.38 183 PHE A O 1
ATOM 1361 N N . ALA A 1 184 ? -18.665 -4.932 -4.360 1.00 94.62 184 ALA A N 1
ATOM 1362 C CA . ALA A 1 184 ? -18.915 -3.505 -4.166 1.00 94.62 184 ALA A CA 1
ATOM 1363 C C . ALA A 1 184 ? -20.380 -3.207 -3.814 1.00 94.62 184 ALA A C 1
ATOM 1365 O O . ALA A 1 184 ? -20.646 -2.455 -2.873 1.00 94.62 184 ALA A O 1
ATOM 1366 N N . ILE A 1 185 ? -21.328 -3.838 -4.515 1.00 94.88 185 ILE A N 1
ATOM 1367 C CA . ILE A 1 185 ? -22.763 -3.726 -4.214 1.00 94.88 185 ILE A CA 1
ATOM 1368 C C . ILE A 1 185 ? -23.049 -4.243 -2.802 1.00 94.88 185 ILE A C 1
ATOM 1370 O O . ILE A 1 185 ? -23.771 -3.588 -2.053 1.00 94.88 185 ILE A O 1
ATOM 1374 N N . ALA A 1 186 ? -22.459 -5.373 -2.408 1.00 95.06 186 ALA A N 1
ATOM 1375 C CA . ALA A 1 186 ? -22.620 -5.936 -1.073 1.00 95.06 186 ALA A CA 1
ATOM 1376 C C . ALA A 1 186 ? -22.083 -4.993 0.018 1.00 95.06 186 ALA A C 1
ATOM 1378 O O . ALA A 1 186 ? -22.776 -4.756 1.008 1.00 95.06 186 ALA A O 1
ATOM 1379 N N . CYS A 1 187 ? -20.901 -4.397 -0.173 1.00 93.62 187 CYS A N 1
ATOM 1380 C CA . CYS A 1 187 ? -20.347 -3.401 0.750 1.00 93.62 187 CYS A CA 1
ATOM 1381 C C . CYS A 1 187 ? -21.248 -2.165 0.867 1.00 93.62 187 CYS A C 1
ATOM 1383 O O . CYS A 1 187 ? -21.534 -1.710 1.976 1.00 93.62 187 CYS A O 1
ATOM 1385 N N . PHE A 1 188 ? -21.746 -1.649 -0.259 1.00 93.25 188 PHE A N 1
ATOM 1386 C CA . PHE A 1 188 ? -22.654 -0.504 -0.267 1.00 93.25 188 PHE A CA 1
ATOM 1387 C C . PHE A 1 188 ? -24.000 -0.821 0.396 1.00 93.25 188 PHE A C 1
ATOM 1389 O O . PHE A 1 188 ? -24.488 -0.041 1.214 1.00 93.25 188 PHE A O 1
ATOM 1396 N N . ALA A 1 189 ? -24.576 -1.991 0.117 1.00 92.38 189 ALA A N 1
ATOM 1397 C CA . ALA A 1 189 ? -25.801 -2.452 0.761 1.00 92.38 189 ALA A CA 1
ATOM 1398 C C . ALA A 1 189 ? -25.612 -2.601 2.278 1.00 92.38 189 ALA A C 1
ATOM 1400 O O . ALA A 1 189 ? -26.435 -2.108 3.051 1.00 92.38 189 ALA A O 1
ATOM 1401 N N . ALA A 1 190 ? -24.505 -3.208 2.717 1.00 91.75 190 ALA A N 1
ATOM 1402 C CA . ALA A 1 190 ? -24.167 -3.334 4.133 1.00 91.75 190 ALA A CA 1
ATOM 1403 C C . ALA A 1 190 ? -24.057 -1.960 4.811 1.00 91.75 190 ALA A C 1
ATOM 1405 O O . ALA A 1 190 ? -24.625 -1.751 5.886 1.00 91.75 190 ALA A O 1
ATOM 1406 N N . PHE A 1 191 ? -23.402 -0.997 4.160 1.00 90.56 191 PHE A N 1
ATOM 1407 C CA . PHE A 1 191 ? -23.318 0.377 4.645 1.00 90.56 191 PHE A CA 1
ATOM 1408 C C . PHE A 1 191 ? -24.699 1.029 4.794 1.00 90.56 191 PHE A C 1
ATOM 1410 O O . PHE A 1 191 ? -24.992 1.585 5.851 1.00 90.56 191 PHE A O 1
ATOM 1417 N N . MET A 1 192 ? -25.572 0.916 3.790 1.00 87.38 192 MET A N 1
ATOM 1418 C CA . MET A 1 192 ? -26.922 1.492 3.838 1.00 87.38 192 MET A CA 1
ATOM 1419 C C . MET A 1 192 ? -27.786 0.863 4.941 1.00 87.38 192 MET A C 1
ATOM 1421 O O . MET A 1 192 ? -28.511 1.572 5.641 1.00 87.38 192 MET A O 1
ATOM 1425 N N . LEU A 1 193 ? -27.697 -0.455 5.142 1.00 86.00 193 LEU A N 1
ATOM 1426 C CA . LEU A 1 193 ? -28.440 -1.163 6.191 1.00 86.00 193 LEU A CA 1
ATOM 1427 C C . LEU A 1 193 ? -27.980 -0.758 7.599 1.00 86.00 193 LEU A C 1
ATOM 1429 O O . LEU A 1 193 ? -28.808 -0.525 8.482 1.00 86.00 193 LEU A O 1
ATOM 1433 N N . VAL A 1 194 ? -26.666 -0.653 7.817 1.00 81.00 194 VAL A N 1
ATOM 1434 C CA . VAL A 1 194 ? -26.093 -0.228 9.105 1.00 81.00 194 VAL A CA 1
ATOM 1435 C C . VAL A 1 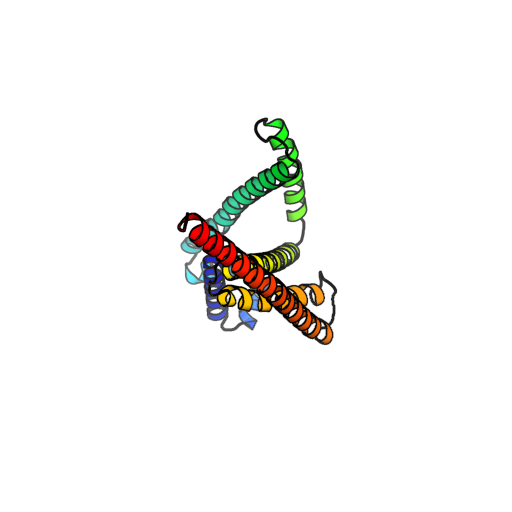194 ? -26.334 1.263 9.354 1.00 81.00 194 VAL A C 1
ATOM 1437 O O . VAL A 1 194 ? -26.651 1.647 10.481 1.00 81.00 194 VAL A O 1
ATOM 1440 N N . GLY A 1 195 ? -26.242 2.095 8.313 1.00 71.06 195 GLY A N 1
ATOM 1441 C CA . GLY A 1 195 ? -26.542 3.526 8.363 1.00 71.06 195 GLY A CA 1
ATOM 1442 C C . GLY A 1 195 ? -27.980 3.799 8.803 1.00 71.06 195 GLY A C 1
ATOM 1443 O O . GLY A 1 195 ? -28.186 4.536 9.765 1.00 71.06 195 GLY A O 1
ATOM 1444 N N . ARG A 1 196 ? -28.965 3.109 8.205 1.00 62.66 196 ARG A N 1
ATOM 1445 C CA . ARG A 1 196 ? -30.387 3.223 8.590 1.00 62.66 196 ARG A CA 1
ATOM 1446 C C . ARG A 1 196 ? -30.640 2.860 10.053 1.00 62.66 196 ARG A C 1
ATOM 1448 O O . ARG A 1 196 ? -31.372 3.566 10.734 1.00 62.66 196 ARG A O 1
ATOM 1455 N N . LYS A 1 197 ? -30.019 1.789 10.564 1.00 61.44 197 LYS A N 1
ATOM 1456 C CA . LYS A 1 197 ? -30.166 1.400 11.982 1.00 61.44 197 LYS A CA 1
ATOM 1457 C C . LYS A 1 197 ? -29.627 2.465 12.940 1.00 61.44 197 LYS A C 1
ATOM 1459 O O . LYS A 1 197 ? -30.191 2.661 14.011 1.00 61.44 197 LYS A O 1
ATOM 1464 N N . ARG A 1 198 ? -28.539 3.146 12.567 1.00 63.62 198 ARG A N 1
ATOM 1465 C CA . ARG A 1 198 ? -27.939 4.208 13.389 1.00 63.62 198 ARG A CA 1
ATOM 1466 C C . ARG A 1 198 ? -28.719 5.513 13.338 1.00 63.62 198 ARG A C 1
ATOM 1468 O O . ARG A 1 198 ? -28.754 6.211 14.342 1.00 63.62 198 ARG A O 1
ATOM 1475 N N . GLU A 1 199 ? -29.340 5.830 12.208 1.00 59.72 199 GLU A N 1
ATOM 1476 C CA . GLU A 1 199 ? -30.212 7.000 12.083 1.00 59.72 199 GLU A CA 1
ATOM 1477 C C . GLU A 1 199 ? -31.460 6.856 12.964 1.00 59.72 199 GLU A C 1
ATOM 1479 O O . GLU A 1 199 ? -31.714 7.736 13.778 1.00 59.72 199 GLU A O 1
ATOM 1484 N N . VAL A 1 200 ? -32.130 5.694 12.931 1.00 56.81 200 VAL A N 1
ATOM 1485 C CA . VAL A 1 200 ? -33.278 5.384 13.809 1.00 56.81 200 VAL A CA 1
ATOM 1486 C C . VAL A 1 200 ? -32.890 5.448 15.295 1.00 56.81 200 VAL A C 1
ATOM 1488 O O . VAL A 1 200 ? -33.552 6.121 16.081 1.00 56.81 200 VAL A O 1
ATOM 1491 N N . ALA A 1 201 ? -31.766 4.837 15.686 1.00 56.66 201 ALA A N 1
ATOM 1492 C CA . ALA A 1 201 ? -31.300 4.869 17.077 1.00 56.66 201 ALA A CA 1
ATOM 1493 C C . ALA A 1 201 ? -30.938 6.288 17.569 1.00 56.66 201 ALA A C 1
ATOM 1495 O O . ALA A 1 201 ? -31.177 6.621 18.732 1.00 56.66 201 ALA A O 1
ATOM 1496 N N . ASN A 1 202 ? -30.379 7.127 16.687 1.00 57.12 202 ASN A N 1
ATOM 1497 C CA . ASN A 1 202 ? -30.047 8.526 16.973 1.00 57.12 202 ASN A CA 1
ATOM 1498 C C . ASN A 1 202 ? -31.258 9.471 16.913 1.00 57.12 202 ASN A C 1
ATOM 1500 O O . ASN A 1 202 ? -31.114 10.622 17.311 1.00 57.12 202 ASN A O 1
ATOM 1504 N N . GLU A 1 203 ? -32.416 9.046 16.403 1.00 54.69 203 GLU A N 1
ATOM 1505 C CA . GLU A 1 203 ? -33.673 9.810 16.455 1.00 54.69 203 GLU A CA 1
ATOM 1506 C C . GLU A 1 203 ? -34.486 9.493 17.717 1.00 54.69 203 GLU A C 1
ATOM 1508 O O . GLU A 1 203 ? -35.100 10.389 18.300 1.00 54.69 203 GLU A O 1
ATOM 1513 N N . GLU A 1 204 ? -34.406 8.261 18.222 1.00 51.50 204 GLU A N 1
ATOM 1514 C CA . GLU A 1 204 ? -35.055 7.854 19.476 1.00 51.50 204 GLU A CA 1
ATOM 1515 C C . GLU A 1 204 ? -34.399 8.479 20.727 1.00 51.50 204 GLU A C 1
ATOM 1517 O O . GLU A 1 204 ? -35.086 8.834 21.689 1.00 51.50 204 GLU A O 1
ATOM 1522 N N . THR A 1 205 ? -33.080 8.706 20.714 1.00 53.19 205 THR A N 1
ATOM 1523 C CA . THR A 1 205 ? -32.339 9.334 21.832 1.00 53.19 205 THR A CA 1
ATOM 1524 C C . THR A 1 205 ? -32.661 10.823 22.082 1.00 53.19 205 THR A C 1
ATOM 1526 O O . THR A 1 205 ? -32.871 11.196 23.241 1.00 53.19 205 THR A O 1
ATOM 1529 N N . PRO A 1 206 ? -32.737 11.715 21.072 1.00 52.47 206 PRO A N 1
ATOM 1530 C CA . PRO A 1 206 ? -33.086 13.123 21.277 1.00 52.47 206 PRO A CA 1
ATOM 1531 C C . PRO A 1 206 ? -34.565 13.338 21.628 1.00 52.47 206 PRO A C 1
ATOM 1533 O O . PRO A 1 206 ? -34.886 14.334 22.281 1.00 52.47 206 PRO A O 1
ATOM 1536 N N . GLN A 1 207 ? -35.461 12.416 21.258 1.00 46.78 207 GLN A N 1
ATOM 1537 C CA . GLN A 1 207 ? -36.881 12.492 21.617 1.00 46.78 207 GLN A CA 1
ATOM 1538 C C . GLN A 1 207 ? -37.112 12.158 23.105 1.00 46.78 207 GLN A C 1
ATOM 1540 O O . GLN A 1 207 ? -37.876 12.848 23.782 1.00 46.78 207 GLN A O 1
ATOM 1545 N N . TYR A 1 208 ? -36.390 11.168 23.649 1.00 48.34 208 TYR A N 1
ATOM 1546 C CA . TYR A 1 208 ? -36.428 10.829 25.080 1.00 48.34 208 TYR A CA 1
ATOM 1547 C C . TYR A 1 208 ? -35.855 11.950 25.966 1.00 48.34 208 TYR A C 1
ATOM 1549 O O . TYR A 1 208 ? -36.425 12.276 27.008 1.00 48.34 208 TYR A O 1
ATOM 1557 N N . ALA A 1 209 ? -34.768 12.599 25.528 1.00 49.09 209 ALA A N 1
ATOM 1558 C CA . ALA A 1 209 ? -34.165 13.724 26.248 1.00 49.09 209 ALA A CA 1
ATOM 1559 C C . ALA A 1 209 ? -35.060 14.982 26.262 1.00 49.09 209 ALA A C 1
ATOM 1561 O O . ALA A 1 209 ? -35.119 15.689 27.268 1.00 49.09 209 ALA A O 1
ATOM 1562 N N . LYS A 1 210 ? -35.807 15.250 25.179 1.00 49.31 210 LYS A N 1
ATOM 1563 C CA . LYS A 1 210 ? -36.774 16.362 25.130 1.00 49.31 210 LYS A CA 1
ATOM 1564 C C . LYS A 1 210 ? -38.006 16.125 26.009 1.00 49.31 210 LYS A C 1
ATOM 1566 O O . LYS A 1 210 ? -38.417 17.042 26.716 1.00 49.31 210 LYS A O 1
ATOM 1571 N N . ASN A 1 211 ? -38.563 14.912 26.013 1.00 50.41 211 ASN A N 1
ATOM 1572 C CA . ASN A 1 211 ? -39.764 14.597 26.799 1.00 50.41 211 ASN A CA 1
ATOM 1573 C C . ASN A 1 211 ? -39.517 14.561 28.316 1.00 50.41 211 ASN A C 1
ATOM 1575 O O . ASN A 1 211 ? -40.422 14.881 29.085 1.00 50.41 211 ASN A O 1
ATOM 1579 N N . ASN A 1 212 ? -38.309 14.211 28.768 1.00 53.50 212 ASN A N 1
ATOM 1580 C CA . ASN A 1 212 ? -37.982 14.259 30.197 1.00 53.50 212 ASN A CA 1
ATOM 1581 C C . ASN A 1 212 ? -37.732 15.692 30.692 1.00 53.50 212 ASN A C 1
ATOM 1583 O O . ASN A 1 212 ? -38.167 16.032 31.790 1.00 53.50 212 ASN A O 1
ATOM 1587 N N . ASN A 1 213 ? -37.133 16.560 29.870 1.00 52.25 213 ASN A N 1
ATOM 1588 C CA . ASN A 1 213 ? -36.946 17.967 30.234 1.00 52.25 213 ASN A CA 1
ATOM 1589 C C . ASN A 1 213 ? -38.260 18.766 30.242 1.00 52.25 213 ASN A C 1
ATOM 1591 O O . ASN A 1 213 ? -38.398 19.676 31.054 1.00 52.25 213 ASN A O 1
ATOM 1595 N N . SER A 1 214 ? -39.251 18.425 29.407 1.00 51.78 214 SER A N 1
ATOM 1596 C CA . SER A 1 214 ? -40.560 19.098 29.457 1.00 51.78 214 SER A CA 1
ATOM 1597 C C . SER A 1 214 ? -41.413 18.669 30.656 1.00 51.78 214 SER A C 1
ATOM 1599 O O . SER A 1 214 ? -42.229 19.452 31.125 1.00 51.78 214 SER A O 1
ATOM 1601 N N . LYS A 1 215 ? -41.237 17.440 31.163 1.00 49.81 215 LYS A N 1
ATOM 1602 C CA . LYS A 1 215 ? -41.921 16.959 32.374 1.00 49.81 215 LYS A CA 1
ATOM 1603 C C . LYS A 1 215 ? -41.277 17.479 33.660 1.00 49.81 215 LYS A C 1
ATOM 1605 O O . LYS A 1 215 ? -41.999 17.766 34.603 1.00 49.81 215 LYS A O 1
ATOM 1610 N N . ALA A 1 216 ? -39.954 17.650 33.681 1.00 53.00 216 ALA A N 1
ATOM 1611 C CA . ALA A 1 216 ? -39.239 18.240 34.815 1.00 53.00 216 ALA A CA 1
ATOM 1612 C C . ALA A 1 216 ? -39.454 19.760 34.954 1.00 53.00 216 ALA A C 1
ATOM 1614 O O . ALA A 1 216 ? -39.326 20.285 36.049 1.00 53.00 216 ALA A O 1
ATOM 1615 N N . ALA A 1 217 ? -39.792 20.464 33.867 1.00 53.28 217 ALA A N 1
ATOM 1616 C CA . ALA A 1 217 ? -40.107 21.898 33.885 1.00 53.28 217 ALA A CA 1
ATOM 1617 C C . ALA A 1 217 ? -41.588 22.213 34.196 1.00 53.28 217 ALA A C 1
ATOM 1619 O O . ALA A 1 217 ? -41.964 23.381 34.249 1.00 53.28 217 ALA A O 1
ATOM 1620 N N . ALA A 1 218 ? -42.431 21.184 34.345 1.00 53.72 218 ALA A N 1
ATOM 1621 C CA . ALA A 1 218 ? -43.858 21.302 34.657 1.00 53.72 218 ALA A CA 1
ATOM 1622 C C . ALA A 1 218 ? -44.199 20.890 36.107 1.00 53.72 218 ALA A C 1
ATOM 1624 O O . ALA A 1 218 ? -45.379 20.763 36.440 1.00 53.72 218 ALA A O 1
ATOM 1625 N N . GLN A 1 219 ? -43.180 20.670 36.946 1.00 41.88 219 GLN A N 1
ATOM 1626 C CA . GLN A 1 219 ? -43.265 20.551 38.407 1.00 41.88 219 GLN A CA 1
ATOM 1627 C C . GLN A 1 219 ? -42.580 21.755 39.047 1.00 41.88 219 GLN A C 1
ATOM 1629 O O . GLN A 1 219 ? -43.073 22.185 40.111 1.00 41.88 219 GLN A O 1
#

Radius of gyration: 24.76 Å; chains: 1; bounding box: 69×38×66 Å

InterPro domains:
  IPR003706 CstA, N-terminal domain [PF02554] (51-159)
  IPR051605 Peptide Transporter Carbon Starvation [PTHR30252] (1-208)

pLDDT: mean 84.37, std 12.07, range [41.88, 95.56]